Protein AF-A0A7S1F6M4-F1 (afdb_monomer_lite)

Radius of gyration: 33.49 Å; chains: 1; bounding box: 62×62×103 Å

Organism: Noctiluca scintillans (NCBI:txid2966)

Foldseek 3Di:
DVVDPDLVVVLVVLLVCVVVCVDPVCVVVLVVVLVVSLVVLVVVLVVLVVVVVCAPVNDCLQVVCVVVLHFPLLSNLVVLVVSLVVLVVSLVSCCSSNDDCLCVDPSSVVSVVVSVVSNVVSDSVVSVVVVVVVVVVDDQDDQQDAQWDWDQDPPSDTAIAGPQDVVLVNQLSSVVSCVVVVHDDDPVSNVSSVLSVVLVVLSVLVRVLSVLLVVLVVLDDPVCCVVLVVLNVVLVVLVVVRGVDGSPDPCSVVSSVVNSVSSVVSSVVSVVVVVVVVVVVVVVVVVVVDDPPPDPCPPPD

Structure (mmCIF, N/CA/C/O backbone):
data_AF-A0A7S1F6M4-F1
#
_entry.id   AF-A0A7S1F6M4-F1
#
loop_
_atom_site.group_PDB
_atom_site.id
_atom_site.type_symbol
_atom_site.label_atom_id
_atom_site.label_alt_id
_atom_site.label_comp_id
_atom_site.label_asym_id
_atom_site.label_entity_id
_atom_site.label_seq_id
_atom_site.pdbx_PDB_ins_code
_atom_site.Cartn_x
_atom_site.Cartn_y
_atom_site.Cartn_z
_atom_site.occupancy
_atom_site.B_iso_or_equiv
_atom_site.auth_seq_id
_atom_site.auth_comp_id
_atom_site.auth_asym_id
_atom_site.auth_atom_id
_atom_site.pdbx_PDB_model_num
ATOM 1 N N . LEU A 1 1 ? 18.640 19.073 -37.959 1.00 56.75 1 LEU A N 1
ATOM 2 C CA . LEU A 1 1 ? 19.392 18.647 -36.755 1.00 56.75 1 LEU A CA 1
ATOM 3 C C . LEU A 1 1 ? 19.866 19.850 -35.943 1.00 56.75 1 LEU A C 1
ATOM 5 O O . LEU A 1 1 ? 19.504 19.915 -34.781 1.00 56.75 1 LEU A O 1
ATOM 9 N N . GLY A 1 2 ? 20.502 20.859 -36.551 1.00 58.91 2 GLY A N 1
ATOM 10 C CA . GLY A 1 2 ? 20.920 22.096 -35.857 1.00 58.91 2 GLY A CA 1
ATOM 11 C C . GLY A 1 2 ? 19.822 23.021 -35.292 1.00 58.91 2 GLY A C 1
ATOM 12 O O . GLY A 1 2 ? 20.154 24.028 -34.686 1.00 58.91 2 GLY A O 1
ATOM 13 N N . ALA A 1 3 ? 18.532 22.704 -35.466 1.00 62.81 3 ALA A N 1
ATOM 14 C CA . ALA A 1 3 ? 17.410 23.482 -34.916 1.00 62.81 3 ALA A CA 1
ATOM 15 C C . ALA A 1 3 ? 16.781 22.861 -33.650 1.00 62.81 3 ALA A C 1
ATOM 17 O O . ALA A 1 3 ? 15.969 23.510 -32.997 1.00 62.81 3 ALA A O 1
ATOM 18 N N . ALA A 1 4 ? 17.124 21.611 -33.313 1.00 65.38 4 ALA A N 1
ATOM 19 C CA . ALA A 1 4 ? 16.638 20.952 -32.103 1.00 65.38 4 ALA A CA 1
ATOM 20 C C . ALA A 1 4 ? 17.500 21.392 -30.915 1.00 65.38 4 ALA A C 1
ATOM 22 O O . ALA A 1 4 ? 18.721 21.239 -30.957 1.00 65.38 4 ALA A O 1
ATOM 23 N N . LYS A 1 5 ? 16.877 21.939 -29.867 1.00 68.50 5 LYS A N 1
ATOM 24 C CA . LYS A 1 5 ? 17.599 22.477 -28.699 1.00 68.50 5 LYS A CA 1
ATOM 25 C C . LYS A 1 5 ? 17.769 21.438 -27.596 1.00 68.50 5 LYS A C 1
ATOM 27 O O . LYS A 1 5 ? 18.608 21.603 -26.717 1.00 68.50 5 LYS A O 1
ATOM 32 N N . THR A 1 6 ? 16.980 20.365 -27.628 1.00 78.75 6 THR A N 1
ATOM 33 C CA . THR A 1 6 ? 17.005 19.312 -26.607 1.00 78.75 6 THR A CA 1
ATOM 34 C C . THR A 1 6 ? 17.182 17.935 -27.234 1.00 78.75 6 THR A C 1
ATOM 36 O O . THR A 1 6 ? 16.623 17.632 -28.287 1.00 78.75 6 THR A O 1
ATOM 39 N N . ALA A 1 7 ? 17.899 17.050 -26.543 1.00 74.00 7 ALA A N 1
ATOM 40 C CA . ALA A 1 7 ? 18.092 15.662 -26.952 1.00 74.00 7 ALA A CA 1
ATOM 41 C C . ALA A 1 7 ? 16.781 14.920 -27.259 1.00 74.00 7 ALA A C 1
ATOM 43 O O . ALA A 1 7 ? 16.695 14.177 -28.229 1.00 74.00 7 ALA A O 1
ATOM 44 N N . THR A 1 8 ? 15.723 15.167 -26.482 1.00 79.38 8 THR A N 1
ATOM 45 C CA . THR A 1 8 ? 14.385 14.597 -26.709 1.00 79.38 8 THR A CA 1
ATOM 46 C C . THR A 1 8 ? 13.793 15.015 -28.058 1.00 79.38 8 THR A C 1
ATOM 48 O O . THR A 1 8 ? 13.161 14.205 -28.736 1.00 79.38 8 THR A O 1
ATOM 51 N N . GLU A 1 9 ? 14.015 16.263 -28.478 1.00 82.31 9 GLU A N 1
ATOM 52 C CA . GLU A 1 9 ? 13.595 16.748 -29.795 1.00 82.31 9 GLU A CA 1
ATOM 53 C C . GLU A 1 9 ? 14.436 16.113 -30.900 1.00 82.31 9 GLU A C 1
ATOM 55 O O . GLU A 1 9 ? 13.889 15.709 -31.926 1.00 82.31 9 GLU A O 1
ATOM 60 N N . MET A 1 10 ? 15.745 15.951 -30.670 1.00 81.94 10 MET A N 1
ATOM 61 C CA . MET A 1 10 ? 16.620 15.226 -31.589 1.00 81.94 10 MET A CA 1
ATOM 62 C C . MET A 1 10 ? 16.136 13.783 -31.780 1.00 81.94 10 MET A C 1
ATOM 64 O O . MET A 1 10 ? 15.891 13.399 -32.920 1.00 81.94 10 MET A O 1
ATOM 68 N N . PHE A 1 11 ? 15.865 13.020 -30.713 1.00 81.81 11 PHE A N 1
ATOM 69 C CA . PHE A 1 11 ? 15.304 11.662 -30.819 1.00 81.81 11 PHE A CA 1
ATOM 70 C C . PHE A 1 11 ? 13.998 11.621 -31.628 1.00 81.81 11 PHE A C 1
ATOM 72 O O . PHE A 1 11 ? 13.810 10.726 -32.450 1.00 81.81 11 PHE A O 1
ATOM 79 N N . ARG A 1 12 ? 13.112 12.612 -31.462 1.00 83.38 12 ARG A N 1
ATOM 80 C CA . ARG A 1 12 ? 11.857 12.696 -32.229 1.00 83.38 12 ARG A CA 1
ATOM 81 C C . ARG A 1 12 ? 12.100 12.919 -33.726 1.00 83.38 12 ARG A C 1
ATOM 83 O O . ARG A 1 12 ? 11.406 12.331 -34.555 1.00 83.38 12 ARG A O 1
ATOM 90 N N . VAL A 1 13 ? 13.072 13.762 -34.075 1.00 84.06 13 VAL A N 1
ATOM 91 C CA . VAL A 1 13 ? 13.486 13.994 -35.469 1.00 84.06 13 VAL A CA 1
ATOM 92 C C . VAL A 1 13 ? 14.117 12.727 -36.053 1.00 84.06 13 VAL A C 1
ATOM 94 O O . VAL A 1 13 ? 13.772 12.345 -37.170 1.00 84.06 13 VAL A O 1
ATOM 97 N N . PHE A 1 14 ? 14.975 12.042 -35.293 1.00 80.06 14 PHE A N 1
ATOM 98 C CA . PHE A 1 14 ? 15.600 10.786 -35.712 1.00 80.06 14 PHE A CA 1
ATOM 99 C C . PHE A 1 14 ? 14.569 9.679 -35.973 1.00 80.06 14 PHE A C 1
ATOM 101 O O . PHE A 1 14 ? 14.582 9.089 -37.051 1.00 80.06 14 PHE A O 1
ATOM 108 N N . SER A 1 15 ? 13.602 9.488 -35.072 1.00 81.12 15 SER A N 1
ATOM 109 C CA . SER A 1 15 ? 12.529 8.498 -35.248 1.00 81.12 15 SER A CA 1
ATOM 110 C C . SER A 1 15 ? 11.698 8.752 -36.519 1.00 81.12 15 SER A C 1
ATOM 112 O O . SER A 1 15 ? 11.416 7.832 -37.286 1.00 81.12 15 SER A O 1
ATOM 114 N N . ARG A 1 16 ? 11.370 10.019 -36.822 1.00 84.25 16 ARG A N 1
ATOM 115 C CA . ARG A 1 16 ? 10.552 10.378 -37.997 1.00 84.25 16 ARG A CA 1
ATOM 116 C C . ARG A 1 16 ? 11.286 10.222 -39.331 1.00 84.25 16 ARG A C 1
ATOM 118 O O . ARG A 1 16 ? 10.657 9.889 -40.333 1.00 84.25 16 ARG A O 1
ATOM 125 N N . PHE A 1 17 ? 12.589 10.498 -39.364 1.00 81.69 17 PHE A N 1
ATOM 126 C CA . PHE A 1 17 ? 13.380 10.523 -40.600 1.00 81.69 17 PHE A CA 1
ATOM 127 C C . PHE A 1 17 ? 14.331 9.330 -40.754 1.00 81.69 17 PHE A C 1
ATOM 129 O O . PHE A 1 17 ? 15.140 9.328 -41.678 1.00 81.69 17 PHE A O 1
ATOM 136 N N . ASN A 1 18 ? 14.186 8.294 -39.921 1.00 77.69 18 ASN A N 1
ATOM 137 C CA . ASN A 1 18 ? 15.034 7.098 -39.897 1.00 77.69 18 ASN A CA 1
ATOM 138 C C . ASN A 1 18 ? 15.270 6.487 -41.297 1.00 77.69 18 ASN A C 1
ATOM 140 O O . ASN A 1 18 ? 16.400 6.213 -41.699 1.00 77.69 18 ASN A O 1
ATOM 144 N N . ALA A 1 19 ? 14.217 6.395 -42.117 1.00 78.81 19 ALA A N 1
ATOM 145 C CA . ALA A 1 19 ? 14.295 5.859 -43.480 1.00 78.81 19 ALA A CA 1
ATOM 146 C C . ALA A 1 19 ? 15.230 6.645 -44.429 1.00 78.81 19 ALA A C 1
ATOM 148 O O . ALA A 1 19 ? 15.710 6.100 -45.423 1.00 78.81 19 ALA A O 1
ATOM 149 N N . LEU A 1 20 ? 15.507 7.922 -44.145 1.00 78.56 20 LEU A N 1
ATOM 150 C CA . LEU A 1 20 ? 16.379 8.768 -44.967 1.00 78.56 20 LEU A CA 1
ATOM 151 C C . LEU A 1 20 ? 17.868 8.570 -44.646 1.00 78.56 20 LEU A C 1
ATOM 153 O O . LEU A 1 20 ? 18.720 8.947 -45.454 1.00 78.56 20 LEU A O 1
ATOM 157 N N . PHE A 1 21 ? 18.192 7.959 -43.504 1.00 73.88 21 PHE A N 1
ATOM 158 C CA . PHE A 1 21 ? 19.559 7.870 -42.980 1.00 73.88 21 PHE A CA 1
ATOM 159 C C . PHE A 1 21 ? 20.399 6.751 -43.608 1.00 73.88 21 PHE A C 1
ATOM 161 O O . PHE A 1 21 ? 21.613 6.707 -43.429 1.00 7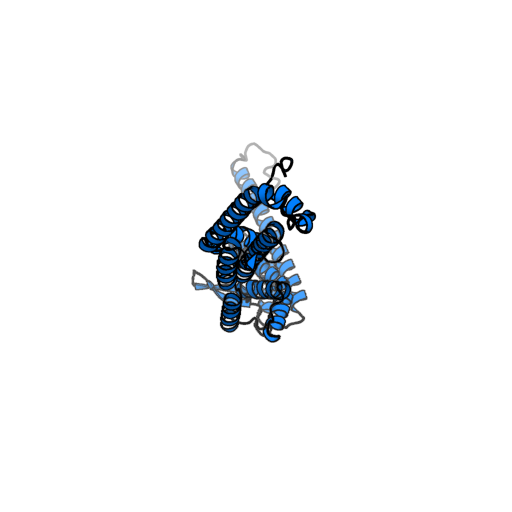3.88 21 PHE A O 1
ATOM 168 N N . VAL A 1 22 ? 19.784 5.898 -44.433 1.00 71.88 22 VAL A N 1
ATOM 169 C CA . VAL A 1 22 ? 20.484 4.883 -45.241 1.00 71.88 22 VAL A CA 1
ATOM 170 C C . VAL A 1 22 ? 21.283 5.527 -46.391 1.00 71.88 22 VAL A C 1
ATOM 172 O O . VAL A 1 22 ? 22.197 4.917 -46.943 1.00 71.88 22 VAL A O 1
ATOM 175 N N . ARG A 1 23 ? 20.975 6.782 -46.760 1.00 80.38 23 ARG A N 1
ATOM 176 C CA . ARG A 1 23 ? 21.597 7.471 -47.901 1.00 80.38 23 ARG A CA 1
ATOM 177 C C . ARG A 1 23 ? 23.046 7.903 -47.587 1.00 80.38 23 ARG A C 1
ATOM 179 O O . ARG A 1 23 ? 23.243 8.701 -46.668 1.00 80.38 23 ARG A O 1
ATOM 186 N N . PRO A 1 24 ? 24.053 7.510 -48.400 1.00 76.00 24 PRO A N 1
ATOM 187 C CA . PRO A 1 24 ? 25.473 7.786 -48.131 1.00 76.00 24 PRO A CA 1
ATOM 188 C C . PRO A 1 24 ? 25.823 9.265 -47.915 1.00 76.00 24 PRO A C 1
ATOM 190 O O . PRO A 1 24 ? 26.661 9.581 -47.079 1.00 76.00 24 PRO A O 1
ATOM 193 N N . ARG A 1 25 ? 25.141 10.183 -48.617 1.00 77.62 25 ARG A N 1
ATOM 194 C CA . ARG A 1 25 ? 25.376 11.638 -48.515 1.00 77.62 25 ARG A CA 1
ATOM 195 C C . ARG A 1 25 ? 24.990 12.238 -47.162 1.00 77.62 25 ARG A C 1
ATOM 197 O O . ARG A 1 25 ? 25.539 13.259 -46.776 1.00 77.62 25 ARG A O 1
ATOM 204 N N . ILE A 1 26 ? 24.031 11.629 -46.467 1.00 77.88 26 ILE A N 1
ATOM 205 C CA . ILE A 1 26 ? 23.510 12.129 -45.187 1.00 77.88 26 ILE A CA 1
ATOM 206 C C . ILE A 1 26 ? 24.165 11.373 -44.017 1.00 77.88 26 ILE A C 1
ATOM 208 O O . ILE A 1 26 ? 24.296 11.913 -42.923 1.00 77.88 26 ILE A O 1
ATOM 212 N N . ARG A 1 27 ? 24.658 10.151 -44.264 1.00 74.75 27 ARG A N 1
ATOM 213 C CA . ARG A 1 27 ? 25.293 9.277 -43.269 1.00 74.75 27 ARG A CA 1
ATOM 214 C C . ARG A 1 27 ? 26.477 9.932 -42.546 1.00 74.75 27 ARG A C 1
ATOM 216 O O . ARG A 1 27 ? 26.523 9.883 -41.324 1.00 74.75 27 ARG A O 1
ATOM 223 N N . GLY A 1 28 ? 27.386 10.585 -43.275 1.00 77.44 28 GLY A N 1
ATOM 224 C CA . GLY A 1 28 ? 28.563 11.231 -42.674 1.00 77.44 28 GLY A CA 1
ATOM 225 C C . GLY A 1 28 ? 28.206 12.383 -41.728 1.00 77.44 28 GLY A C 1
ATOM 226 O O . GLY A 1 28 ? 28.738 12.464 -40.628 1.00 77.44 28 GLY A O 1
ATOM 227 N N . ALA A 1 29 ? 27.235 13.221 -42.108 1.00 78.38 29 ALA A N 1
ATOM 228 C CA . ALA A 1 29 ? 26.777 14.347 -41.288 1.00 78.38 29 ALA A CA 1
ATOM 229 C C . ALA A 1 29 ? 25.959 13.914 -40.058 1.00 78.38 29 ALA A C 1
ATOM 231 O O . ALA A 1 29 ? 25.793 14.681 -39.116 1.00 78.38 29 ALA A O 1
ATOM 232 N N . ILE A 1 30 ? 25.411 12.698 -40.073 1.00 80.69 30 ILE A N 1
ATOM 233 C CA . ILE A 1 30 ? 24.598 12.147 -38.986 1.00 80.69 30 ILE A CA 1
ATOM 234 C C . ILE A 1 30 ? 25.453 11.421 -37.944 1.00 80.69 30 ILE A C 1
ATOM 236 O O . ILE A 1 30 ? 25.069 11.386 -36.777 1.00 80.69 30 ILE A O 1
ATOM 240 N N . GLN A 1 31 ? 26.597 10.865 -38.341 1.00 80.88 31 GLN A N 1
ATOM 241 C CA . GLN A 1 31 ? 27.421 10.019 -37.481 1.00 80.88 31 GLN A CA 1
ATOM 242 C C . GLN A 1 31 ? 27.866 10.730 -36.191 1.00 80.88 31 GLN A C 1
ATOM 244 O O . GLN A 1 31 ? 27.832 10.131 -35.120 1.00 80.88 31 GLN A O 1
ATOM 249 N N . GLU A 1 32 ? 28.200 12.021 -36.258 1.00 81.62 32 GLU A N 1
ATOM 250 C CA . GLU A 1 32 ? 28.538 12.823 -35.073 1.00 81.62 32 GLU A CA 1
ATOM 251 C C . GLU A 1 32 ? 27.348 12.944 -34.102 1.00 81.62 32 GLU A C 1
ATOM 253 O O . GLU A 1 32 ? 27.479 12.715 -32.898 1.00 81.62 32 GLU A O 1
ATOM 258 N N . TYR A 1 33 ? 26.148 13.213 -34.629 1.00 82.88 33 TYR A N 1
ATOM 259 C CA . TYR A 1 33 ? 24.925 13.274 -33.827 1.00 82.88 33 TYR A CA 1
ATOM 260 C C . TYR A 1 33 ? 24.527 11.903 -33.262 1.00 82.88 33 TYR A C 1
ATOM 262 O O . TYR A 1 33 ? 24.039 11.836 -32.136 1.00 82.88 33 TYR A O 1
ATOM 270 N N . GLN A 1 34 ? 24.749 10.812 -34.004 1.00 82.81 34 GLN A N 1
ATOM 271 C CA . GLN A 1 34 ? 24.502 9.449 -33.525 1.00 82.81 34 GLN A CA 1
ATOM 272 C C . GLN A 1 34 ? 25.389 9.117 -32.328 1.00 82.81 34 GLN A C 1
ATOM 274 O O . GLN A 1 34 ? 24.863 8.690 -31.303 1.00 82.81 34 GLN A O 1
ATOM 279 N N . THR A 1 35 ? 26.697 9.373 -32.417 1.00 84.62 35 THR A N 1
ATOM 280 C CA . THR A 1 35 ? 27.637 9.130 -31.311 1.00 84.62 35 THR A CA 1
ATOM 281 C C . THR A 1 35 ? 27.238 9.917 -30.061 1.00 84.62 35 THR A C 1
ATOM 283 O O . THR A 1 35 ? 27.181 9.353 -28.968 1.00 84.62 35 THR A O 1
ATOM 286 N N . ASN A 1 36 ? 26.863 11.193 -30.215 1.00 86.19 36 ASN A N 1
ATOM 287 C CA . ASN A 1 36 ? 26.409 12.026 -29.098 1.00 86.19 36 ASN A CA 1
ATOM 288 C C . ASN A 1 36 ? 25.110 11.500 -28.459 1.00 86.19 36 ASN A C 1
ATOM 290 O O . ASN A 1 36 ? 25.018 11.401 -27.234 1.00 86.19 36 ASN A O 1
ATOM 294 N N . LEU A 1 37 ? 24.114 11.110 -29.265 1.00 86.12 37 LEU A N 1
ATOM 295 C CA . LEU A 1 37 ? 22.852 10.557 -28.757 1.00 86.12 37 LEU A CA 1
ATOM 296 C C . LEU A 1 37 ? 23.045 9.190 -28.093 1.00 86.12 37 LEU A C 1
ATOM 298 O O . LEU A 1 37 ? 22.439 8.927 -27.057 1.00 86.12 37 LEU A O 1
ATOM 302 N N . ILE A 1 38 ? 23.905 8.332 -28.645 1.00 87.25 38 ILE A N 1
ATOM 303 C CA . ILE A 1 38 ? 24.242 7.035 -28.048 1.00 87.25 38 ILE A CA 1
ATOM 304 C C . ILE A 1 38 ? 24.951 7.235 -26.709 1.00 87.25 38 ILE A C 1
ATOM 306 O O . ILE A 1 38 ? 24.609 6.561 -25.738 1.00 87.25 38 ILE A O 1
ATOM 310 N N . GLN A 1 39 ? 25.893 8.177 -26.623 1.00 88.12 39 GLN A N 1
ATOM 311 C CA . GLN A 1 39 ? 26.576 8.485 -25.369 1.00 88.12 39 GLN A CA 1
ATOM 312 C C . GLN A 1 39 ? 25.600 8.984 -24.299 1.00 88.12 39 GLN A C 1
ATOM 314 O O . GLN A 1 39 ? 25.696 8.586 -23.139 1.00 88.12 39 GLN A O 1
ATOM 319 N N . GLN A 1 40 ? 24.608 9.783 -24.690 1.00 88.75 40 GLN A N 1
ATOM 320 C CA . GLN A 1 40 ? 23.554 10.200 -23.776 1.00 88.75 40 GLN A CA 1
ATOM 321 C C . GLN A 1 40 ? 22.666 9.033 -23.325 1.00 88.75 40 GLN A C 1
ATOM 323 O O . GLN A 1 40 ? 22.332 8.951 -22.146 1.00 88.75 40 GLN A O 1
ATOM 328 N N . VAL A 1 41 ? 22.309 8.108 -24.223 1.00 89.12 41 VAL A N 1
ATOM 329 C CA . VAL A 1 41 ? 21.554 6.907 -23.831 1.00 89.12 41 VAL A CA 1
ATOM 330 C C . VAL A 1 41 ? 22.368 6.025 -22.882 1.00 89.12 41 VAL A C 1
ATOM 332 O O . VAL A 1 41 ? 21.814 5.520 -21.909 1.00 89.12 41 VAL A O 1
ATOM 335 N N . LYS A 1 42 ? 23.677 5.863 -23.115 1.00 89.25 42 LYS A N 1
ATOM 336 C CA . LYS A 1 42 ? 24.577 5.139 -22.200 1.00 89.25 42 LYS A CA 1
ATOM 337 C C . LYS A 1 42 ? 24.562 5.756 -20.801 1.00 89.25 42 LYS A C 1
ATOM 339 O O . LYS A 1 42 ? 24.415 5.035 -19.818 1.00 89.25 42 LYS A O 1
ATOM 344 N N . GLU A 1 43 ? 24.660 7.079 -20.714 1.00 90.88 43 GLU A N 1
ATOM 345 C CA . GLU A 1 43 ? 24.601 7.807 -19.443 1.00 90.88 43 GLU A CA 1
ATOM 346 C C . GLU A 1 43 ? 23.227 7.667 -18.760 1.00 90.88 43 GLU A C 1
ATOM 348 O O . GLU A 1 43 ? 23.147 7.399 -17.561 1.00 90.88 43 GLU A O 1
ATOM 353 N N . ASP A 1 44 ? 22.131 7.746 -19.518 1.00 90.38 44 ASP A N 1
ATOM 354 C CA . ASP A 1 44 ? 20.778 7.524 -18.996 1.00 90.38 44 ASP A CA 1
ATOM 355 C C . ASP A 1 44 ? 20.587 6.089 -18.460 1.00 90.38 44 ASP A C 1
ATOM 357 O O . ASP A 1 44 ? 19.978 5.892 -17.403 1.00 90.38 44 ASP A O 1
ATOM 361 N N . ILE A 1 45 ? 21.137 5.077 -19.144 1.00 89.44 45 ILE A N 1
ATOM 362 C CA . ILE A 1 45 ? 21.128 3.678 -18.684 1.00 89.44 45 ILE A CA 1
ATOM 363 C C . ILE A 1 45 ? 21.977 3.523 -17.419 1.00 89.44 45 ILE A C 1
ATOM 365 O O . ILE A 1 45 ? 21.543 2.858 -16.477 1.00 89.44 45 ILE A O 1
ATOM 369 N N . ARG A 1 46 ? 23.147 4.164 -17.351 1.00 90.81 46 ARG A N 1
ATOM 370 C CA . ARG A 1 46 ? 23.998 4.152 -16.155 1.00 90.81 46 ARG A CA 1
ATOM 371 C C . ARG A 1 46 ? 23.269 4.736 -14.944 1.00 90.81 46 ARG A C 1
ATOM 373 O O . ARG A 1 46 ? 23.247 4.105 -13.891 1.00 90.81 46 ARG A O 1
ATOM 380 N N . ARG A 1 47 ? 22.573 5.863 -15.113 1.00 91.06 47 ARG A N 1
ATOM 381 C CA . ARG A 1 47 ? 21.732 6.460 -14.061 1.00 91.06 47 ARG A CA 1
ATOM 382 C C . ARG A 1 47 ? 20.591 5.541 -13.633 1.00 91.06 47 ARG A C 1
ATOM 384 O O . ARG A 1 47 ? 20.253 5.497 -12.453 1.00 91.06 47 ARG A O 1
ATOM 391 N N . LEU A 1 48 ? 19.983 4.791 -14.560 1.00 90.06 48 LEU A N 1
ATOM 392 C CA . LEU A 1 48 ? 18.997 3.766 -14.194 1.00 90.06 48 LEU A CA 1
ATOM 393 C C . LEU A 1 48 ? 19.619 2.637 -13.365 1.00 90.06 48 LEU A C 1
ATOM 395 O O . LEU A 1 48 ? 18.993 2.172 -12.415 1.00 90.06 48 LEU A O 1
ATOM 399 N N . GLN A 1 49 ? 20.829 2.195 -13.707 1.00 89.06 49 GLN A N 1
ATOM 400 C CA . GLN A 1 49 ? 21.537 1.165 -12.948 1.00 89.06 49 GLN A CA 1
ATOM 401 C C . GLN A 1 49 ? 21.936 1.656 -11.553 1.00 89.06 49 GLN A C 1
ATOM 403 O O . GLN A 1 49 ? 21.818 0.898 -10.595 1.00 89.06 49 GLN A O 1
ATOM 408 N N . GLU A 1 50 ? 22.376 2.906 -11.419 1.00 90.38 50 GLU A N 1
ATOM 409 C CA . GLU A 1 50 ? 22.678 3.527 -10.122 1.00 90.38 50 GLU A CA 1
ATOM 410 C C . GLU A 1 50 ? 21.425 3.598 -9.242 1.00 90.38 50 GLU A C 1
ATOM 412 O O . GLU A 1 50 ? 21.446 3.089 -8.124 1.00 90.38 50 GLU A O 1
ATOM 417 N N . LYS A 1 51 ? 20.291 4.052 -9.792 1.00 88.12 51 LYS A N 1
ATOM 418 C CA . LYS A 1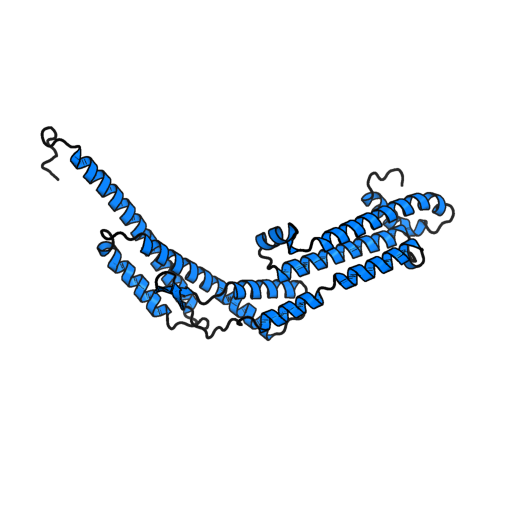 51 ? 18.995 4.002 -9.091 1.00 88.12 51 LYS A CA 1
ATOM 419 C C . LYS A 1 51 ? 18.596 2.590 -8.676 1.00 88.12 51 LYS A C 1
ATOM 421 O O . LYS A 1 51 ? 18.023 2.398 -7.612 1.00 88.12 51 LYS A O 1
ATOM 426 N N . PHE A 1 52 ? 18.875 1.589 -9.511 1.00 87.50 52 PHE A N 1
ATOM 427 C CA . PHE A 1 52 ? 18.585 0.202 -9.159 1.00 87.50 52 PHE A CA 1
ATOM 428 C C . PHE A 1 52 ? 19.459 -0.298 -7.994 1.00 87.50 52 PHE A C 1
ATOM 430 O O . PHE A 1 52 ? 18.973 -1.053 -7.154 1.00 87.50 52 PHE A O 1
ATOM 437 N N . LYS A 1 53 ? 20.721 0.151 -7.904 1.00 87.19 53 LYS A N 1
ATOM 438 C CA . LYS A 1 53 ? 21.645 -0.195 -6.807 1.00 87.19 53 LYS A CA 1
ATOM 439 C C . LYS A 1 53 ? 21.247 0.415 -5.466 1.00 87.19 53 LYS A C 1
ATOM 441 O O . LYS A 1 53 ? 21.459 -0.231 -4.449 1.00 87.19 53 LYS A O 1
ATOM 446 N N . GLU A 1 54 ? 20.666 1.615 -5.459 1.00 84.00 54 GLU A N 1
ATOM 447 C CA . GLU A 1 54 ? 20.157 2.265 -4.237 1.00 84.00 54 GLU A CA 1
ATOM 448 C C . GLU A 1 54 ? 19.009 1.481 -3.578 1.00 84.00 54 GLU A C 1
ATOM 450 O O . GLU A 1 54 ? 18.692 1.710 -2.411 1.00 84.00 54 GLU A O 1
ATOM 455 N N . THR A 1 55 ? 18.442 0.498 -4.291 1.00 83.38 55 THR A N 1
ATOM 456 C CA . THR A 1 55 ? 17.280 -0.314 -3.914 1.00 83.38 55 THR A CA 1
ATOM 457 C C . THR A 1 55 ? 16.012 0.509 -3.681 1.00 83.38 55 THR A C 1
ATOM 459 O O . THR A 1 55 ? 16.022 1.714 -3.429 1.00 83.38 55 THR A O 1
ATOM 462 N N . TYR A 1 56 ? 14.864 -0.157 -3.767 1.00 83.19 56 TYR A N 1
ATOM 463 C CA . TYR A 1 56 ? 13.578 0.493 -3.530 1.00 83.19 56 TYR A CA 1
ATOM 464 C C . TYR A 1 56 ? 13.460 1.064 -2.111 1.00 83.19 56 TYR A C 1
ATOM 466 O O . TYR A 1 56 ? 12.902 2.144 -1.932 1.00 83.19 56 TYR A O 1
ATOM 474 N N . GLU A 1 57 ? 14.035 0.372 -1.125 1.00 83.50 57 GLU A N 1
ATOM 475 C CA . GLU A 1 57 ? 13.939 0.722 0.294 1.00 83.50 57 GLU A CA 1
ATOM 476 C C . GLU A 1 57 ? 14.594 2.067 0.628 1.00 83.50 57 GLU A C 1
ATOM 478 O O . GLU A 1 57 ? 14.064 2.815 1.446 1.00 83.50 57 GLU A O 1
ATOM 483 N N . GLY A 1 58 ? 15.705 2.399 -0.038 1.00 80.81 58 GLY A N 1
ATOM 484 C CA . GLY A 1 58 ? 16.412 3.672 0.134 1.00 80.81 58 GLY A CA 1
ATOM 485 C C . GLY A 1 58 ? 15.839 4.829 -0.690 1.00 80.81 58 GLY A C 1
ATOM 486 O O . GLY A 1 58 ? 16.264 5.972 -0.530 1.00 80.81 58 GLY A O 1
ATOM 487 N N . THR A 1 59 ? 14.875 4.567 -1.577 1.00 86.81 59 THR A N 1
ATOM 488 C CA . THR A 1 59 ? 14.368 5.570 -2.519 1.00 86.81 59 THR A CA 1
ATOM 489 C C . THR A 1 59 ? 13.105 6.253 -1.985 1.00 86.81 59 THR A C 1
ATOM 491 O O . THR A 1 59 ? 12.208 5.607 -1.444 1.00 86.81 59 THR A O 1
ATOM 494 N N . GLN A 1 60 ? 12.925 7.547 -2.285 1.00 87.88 60 GLN A N 1
ATOM 495 C CA . GLN A 1 60 ? 11.668 8.285 -2.036 1.00 87.88 60 GLN A CA 1
ATOM 496 C C . GLN A 1 60 ? 10.421 7.614 -2.648 1.00 87.88 60 GLN A C 1
ATOM 498 O O . GLN A 1 60 ? 9.292 7.877 -2.234 1.00 87.88 60 GLN A O 1
ATOM 503 N N . ALA A 1 61 ? 10.612 6.724 -3.627 1.00 87.88 61 ALA A N 1
ATOM 504 C CA . ALA A 1 61 ? 9.561 5.918 -4.227 1.00 87.88 61 ALA A CA 1
ATOM 505 C C . ALA A 1 61 ? 8.822 5.053 -3.193 1.00 87.88 61 ALA A C 1
ATOM 507 O O . ALA A 1 61 ? 7.610 4.892 -3.332 1.00 87.88 61 ALA A O 1
ATOM 508 N N . ARG A 1 62 ? 9.503 4.547 -2.153 1.00 88.69 62 ARG A N 1
ATOM 509 C CA . ARG A 1 62 ? 8.867 3.803 -1.055 1.00 88.69 62 ARG A CA 1
ATOM 510 C C . ARG A 1 62 ? 7.900 4.686 -0.284 1.00 88.69 62 ARG A C 1
ATOM 512 O O . ARG A 1 62 ? 6.722 4.354 -0.181 1.00 88.69 62 ARG A O 1
ATOM 519 N N . THR A 1 63 ? 8.373 5.836 0.188 1.00 88.19 63 THR A N 1
ATOM 520 C CA . THR A 1 63 ? 7.555 6.796 0.939 1.00 88.19 63 THR A CA 1
ATOM 521 C C . THR A 1 63 ? 6.345 7.239 0.122 1.00 88.19 63 THR A C 1
ATOM 523 O O . THR A 1 63 ? 5.217 7.206 0.606 1.00 88.19 63 THR A O 1
ATOM 526 N N . MET A 1 64 ? 6.553 7.561 -1.157 1.00 91.50 64 MET A N 1
ATOM 527 C CA . MET A 1 64 ? 5.465 7.949 -2.055 1.00 91.50 64 MET A CA 1
ATOM 528 C C . MET A 1 64 ? 4.470 6.816 -2.316 1.00 91.50 64 MET A C 1
ATOM 530 O O . MET A 1 64 ? 3.279 7.078 -2.453 1.00 91.50 64 MET A O 1
ATOM 534 N N . SER A 1 65 ? 4.929 5.565 -2.386 1.00 91.12 65 SER A N 1
ATOM 535 C CA . SER A 1 65 ? 4.051 4.402 -2.559 1.00 91.12 65 SER A CA 1
ATOM 536 C C . SER A 1 65 ? 3.206 4.154 -1.308 1.00 91.12 65 SER A C 1
ATOM 538 O O . SER A 1 65 ? 2.003 3.935 -1.429 1.00 91.12 65 SER A O 1
ATOM 540 N N . ALA A 1 66 ? 3.804 4.278 -0.119 1.00 89.31 66 ALA A N 1
ATOM 541 C CA . ALA A 1 66 ? 3.110 4.125 1.157 1.00 89.31 66 ALA A CA 1
ATOM 542 C C . ALA A 1 66 ? 1.988 5.164 1.326 1.00 89.31 66 ALA A C 1
ATOM 544 O O . ALA A 1 66 ? 0.861 4.802 1.648 1.00 89.31 66 ALA A O 1
ATOM 545 N N . VAL A 1 67 ? 2.255 6.434 0.996 1.00 91.81 67 VAL A N 1
ATOM 546 C CA . VAL A 1 67 ? 1.242 7.512 1.004 1.00 91.81 67 VAL A CA 1
ATOM 547 C C . VAL A 1 67 ? 0.084 7.233 0.034 1.00 91.81 67 VAL A C 1
ATOM 549 O O . VAL A 1 67 ? -1.017 7.742 0.213 1.00 91.81 67 VAL A O 1
ATOM 552 N N . ARG A 1 68 ? 0.313 6.430 -1.010 1.00 90.06 68 ARG A N 1
ATOM 553 C CA . ARG A 1 68 ? -0.696 6.054 -2.012 1.00 90.06 68 ARG A CA 1
ATOM 554 C C . ARG A 1 68 ? -1.345 4.697 -1.743 1.00 90.06 68 ARG A C 1
ATOM 556 O O . ARG A 1 68 ? -1.934 4.131 -2.662 1.00 90.06 68 ARG A O 1
ATOM 563 N N . ASP A 1 69 ? -1.233 4.171 -0.524 1.00 88.50 69 ASP A N 1
ATOM 564 C CA . ASP A 1 69 ? -1.790 2.868 -0.143 1.00 88.50 69 ASP A CA 1
ATOM 565 C C . ASP A 1 69 ? -1.285 1.703 -1.016 1.00 88.50 69 ASP A C 1
ATOM 567 O O . ASP A 1 69 ? -2.009 0.741 -1.305 1.00 88.50 69 ASP A O 1
ATOM 571 N N . ILE A 1 70 ? -0.027 1.782 -1.456 1.00 90.00 70 ILE A N 1
ATOM 572 C CA . ILE A 1 70 ? 0.655 0.699 -2.160 1.00 90.00 70 ILE A CA 1
ATOM 573 C C . ILE A 1 70 ? 1.575 -0.015 -1.159 1.00 90.00 70 ILE A C 1
ATOM 575 O O . ILE A 1 70 ? 2.543 0.590 -0.693 1.00 90.00 70 ILE A O 1
ATOM 579 N N . PRO A 1 71 ? 1.302 -1.292 -0.835 1.00 89.88 71 PRO A N 1
ATOM 580 C CA . PRO A 1 71 ? 2.138 -2.081 0.068 1.00 89.88 71 PRO A CA 1
ATOM 581 C C . PRO A 1 71 ? 3.559 -2.296 -0.475 1.00 89.88 71 PRO A C 1
ATOM 583 O O . PRO A 1 71 ? 3.762 -2.235 -1.693 1.00 89.88 71 PRO A O 1
ATOM 586 N N . PRO A 1 72 ? 4.543 -2.590 0.391 1.00 86.88 72 PRO A N 1
ATOM 587 C CA . PRO A 1 72 ? 5.955 -2.636 0.016 1.00 86.88 72 PRO A CA 1
ATOM 588 C C . PRO A 1 72 ? 6.275 -3.690 -1.053 1.00 86.88 72 PRO A C 1
ATOM 590 O O . PRO A 1 72 ? 6.980 -3.365 -2.009 1.00 86.88 72 PRO A O 1
ATOM 593 N N . SER A 1 73 ? 5.723 -4.911 -0.976 1.00 87.12 73 SER A N 1
ATOM 594 C CA . SER A 1 73 ? 6.005 -5.949 -1.983 1.00 87.12 73 SER A CA 1
ATOM 595 C C . SER A 1 73 ? 5.442 -5.575 -3.355 1.00 87.12 73 SER A C 1
ATOM 597 O O . SER A 1 73 ? 6.132 -5.696 -4.369 1.00 87.12 73 SER A O 1
ATOM 599 N N . ALA A 1 74 ? 4.218 -5.042 -3.402 1.00 87.31 74 ALA A N 1
ATOM 600 C CA . ALA A 1 74 ? 3.626 -4.537 -4.639 1.00 87.31 74 ALA A CA 1
ATOM 601 C C . ALA A 1 74 ? 4.375 -3.303 -5.180 1.00 87.31 74 ALA A C 1
ATOM 603 O O . ALA A 1 74 ? 4.612 -3.198 -6.384 1.00 87.31 74 ALA A O 1
ATOM 604 N N . GLY A 1 75 ? 4.775 -2.383 -4.300 1.00 89.94 75 GLY A N 1
ATOM 605 C CA . GLY A 1 75 ? 5.510 -1.167 -4.641 1.00 89.94 75 GLY A CA 1
ATOM 606 C C . GLY A 1 75 ? 6.879 -1.454 -5.251 1.00 89.94 75 GLY A C 1
ATOM 607 O O . GLY A 1 75 ? 7.218 -0.876 -6.286 1.00 89.94 75 GLY A O 1
ATOM 608 N N . LEU A 1 76 ? 7.616 -2.414 -4.687 1.00 89.00 76 LEU A N 1
ATOM 609 C CA . LEU A 1 76 ? 8.889 -2.896 -5.221 1.00 89.00 76 LEU A CA 1
ATOM 610 C C . LEU A 1 76 ? 8.731 -3.457 -6.644 1.00 89.00 76 LEU A C 1
ATOM 612 O O . LEU A 1 76 ? 9.504 -3.113 -7.541 1.00 89.00 76 LEU A O 1
ATOM 616 N N . VAL A 1 77 ? 7.700 -4.274 -6.880 1.00 89.19 77 VAL A N 1
ATOM 617 C CA . VAL A 1 77 ? 7.425 -4.857 -8.204 1.00 89.19 77 VAL A CA 1
ATOM 618 C C . VAL A 1 77 ? 7.026 -3.787 -9.220 1.00 89.19 77 VAL A C 1
ATOM 620 O O . VAL A 1 77 ? 7.501 -3.809 -10.358 1.00 89.19 77 VAL A O 1
ATOM 623 N N . ILE A 1 78 ? 6.189 -2.820 -8.826 1.00 90.06 78 ILE A N 1
ATOM 624 C CA . ILE A 1 78 ? 5.843 -1.673 -9.677 1.00 90.06 78 ILE A CA 1
ATOM 625 C C . ILE A 1 78 ? 7.109 -0.892 -10.026 1.00 90.06 78 ILE A C 1
ATOM 627 O O . ILE A 1 78 ? 7.342 -0.614 -11.200 1.00 90.06 78 ILE A O 1
ATOM 631 N N . TRP A 1 79 ? 7.940 -0.566 -9.037 1.00 91.38 79 TRP A N 1
ATOM 632 C CA . TRP A 1 79 ? 9.176 0.185 -9.231 1.00 91.38 79 TRP A CA 1
ATOM 633 C C . TRP A 1 79 ? 10.139 -0.520 -10.195 1.00 91.38 79 TRP A C 1
ATOM 635 O O . TRP A 1 79 ? 10.572 0.091 -11.175 1.00 91.38 79 TRP A O 1
ATOM 645 N N . ALA A 1 80 ? 10.384 -1.819 -10.003 1.00 89.50 80 ALA A N 1
ATOM 646 C CA . ALA A 1 80 ? 11.227 -2.619 -10.891 1.00 89.50 80 ALA A CA 1
ATOM 647 C C . ALA A 1 80 ? 10.681 -2.653 -12.331 1.00 89.50 80 ALA A C 1
ATOM 649 O O . ALA A 1 80 ? 11.418 -2.389 -13.284 1.00 89.50 80 ALA A O 1
ATOM 650 N N . ARG A 1 81 ? 9.366 -2.857 -12.506 1.00 89.31 81 ARG A N 1
ATOM 651 C CA . ARG A 1 81 ? 8.714 -2.805 -13.828 1.00 89.31 81 ARG A CA 1
ATOM 652 C C . ARG A 1 81 ? 8.789 -1.425 -14.475 1.00 89.31 81 ARG A C 1
ATOM 654 O O . ARG A 1 81 ? 8.862 -1.325 -15.698 1.00 89.31 81 ARG A O 1
ATOM 661 N N . GLN A 1 82 ? 8.763 -0.344 -13.697 1.00 90.56 82 GLN A N 1
ATOM 662 C CA . GLN A 1 82 ? 8.936 0.997 -14.258 1.00 90.56 82 GLN A CA 1
ATOM 663 C C . GLN A 1 82 ? 10.369 1.227 -14.740 1.00 90.56 82 GLN A C 1
ATOM 665 O O . GLN A 1 82 ? 10.549 1.826 -15.800 1.00 90.56 82 GLN A O 1
ATOM 670 N N . ILE A 1 83 ? 11.379 0.720 -14.029 1.00 91.12 83 ILE A N 1
ATOM 671 C CA . ILE A 1 83 ? 12.770 0.756 -14.501 1.00 91.12 83 ILE A CA 1
ATOM 672 C C . ILE A 1 83 ? 12.914 -0.060 -15.790 1.00 91.12 83 ILE A C 1
ATOM 674 O O . ILE A 1 83 ? 13.487 0.438 -16.760 1.00 91.12 83 ILE A O 1
ATOM 678 N N . GLU A 1 84 ? 12.322 -1.254 -15.850 1.00 90.50 84 GLU A N 1
ATOM 679 C CA . GLU A 1 84 ? 12.302 -2.085 -17.058 1.00 90.50 84 GLU A CA 1
ATOM 680 C C . GLU A 1 84 ? 11.650 -1.357 -18.246 1.00 90.50 84 GLU A C 1
ATOM 682 O O . GLU A 1 84 ? 12.222 -1.291 -19.334 1.00 90.50 84 GLU A O 1
ATOM 687 N N . ARG A 1 85 ? 10.486 -0.726 -18.047 1.00 91.00 85 ARG A N 1
ATOM 688 C CA . ARG A 1 85 ? 9.823 0.074 -19.093 1.00 91.00 85 ARG A CA 1
ATOM 689 C C . ARG A 1 85 ? 10.693 1.235 -19.566 1.00 91.00 85 ARG A C 1
ATOM 691 O O . ARG A 1 85 ? 10.740 1.513 -20.763 1.00 91.00 85 ARG A O 1
ATOM 698 N N . ARG A 1 86 ? 11.385 1.923 -18.653 1.00 92.06 86 ARG A N 1
ATOM 699 C CA . ARG A 1 86 ? 12.307 3.013 -19.012 1.00 92.06 86 ARG A CA 1
ATOM 700 C C . ARG A 1 86 ? 13.491 2.492 -19.819 1.00 92.06 86 ARG A C 1
ATOM 702 O O . ARG A 1 86 ? 13.811 3.093 -20.841 1.00 92.06 86 ARG A O 1
ATOM 709 N N . LEU A 1 87 ? 14.062 1.354 -19.429 1.00 92.12 87 LEU A N 1
ATOM 710 C CA . LEU A 1 87 ? 15.108 0.677 -20.191 1.00 92.12 87 LEU A CA 1
ATOM 711 C C . LEU A 1 87 ? 14.633 0.340 -21.611 1.00 92.12 87 LEU A C 1
ATOM 713 O O . LEU A 1 87 ? 15.318 0.672 -22.571 1.00 92.12 87 LEU A O 1
ATOM 717 N N . GLN A 1 88 ? 13.434 -0.232 -21.765 1.00 91.00 88 GLN A N 1
ATOM 718 C CA . GLN A 1 88 ? 12.858 -0.531 -23.083 1.00 91.00 88 GLN A CA 1
ATOM 719 C C . GLN A 1 88 ? 12.667 0.728 -23.940 1.00 91.00 88 GLN A C 1
ATOM 721 O O . GLN A 1 88 ? 12.928 0.698 -25.140 1.00 91.00 88 GLN A O 1
ATOM 726 N N . VAL A 1 89 ? 12.245 1.850 -23.347 1.00 91.44 89 VAL A N 1
ATOM 727 C CA . VAL A 1 89 ? 12.148 3.136 -24.060 1.00 91.44 89 VAL A CA 1
ATOM 728 C C . VAL A 1 89 ? 13.523 3.607 -24.534 1.00 91.44 89 VAL A C 1
ATOM 730 O O . VAL A 1 89 ? 13.637 4.075 -25.664 1.00 91.44 89 VAL A O 1
ATOM 733 N N . TYR A 1 90 ? 14.567 3.468 -23.715 1.00 90.31 90 TYR A N 1
ATOM 734 C CA . TYR A 1 90 ? 15.930 3.804 -24.128 1.00 90.31 90 TYR A CA 1
ATOM 735 C C . TYR A 1 90 ? 16.439 2.893 -25.249 1.00 90.31 90 TYR A C 1
ATOM 737 O O . TYR A 1 90 ? 17.002 3.401 -26.212 1.00 90.31 90 TYR A O 1
ATOM 745 N N . MET A 1 91 ? 16.151 1.590 -25.203 1.00 89.00 91 MET A N 1
ATOM 746 C CA . MET A 1 91 ? 16.494 0.667 -26.294 1.00 89.00 91 MET A CA 1
ATOM 747 C C . MET A 1 91 ? 15.771 1.022 -27.600 1.00 89.00 91 MET A C 1
ATOM 749 O O . MET A 1 91 ? 16.398 1.062 -28.655 1.00 89.00 91 MET A O 1
ATOM 753 N N . ARG A 1 92 ? 14.483 1.390 -27.534 1.00 88.50 92 ARG A N 1
ATOM 754 C CA . ARG A 1 92 ? 13.745 1.891 -28.709 1.00 88.50 92 ARG A CA 1
ATOM 755 C C . ARG A 1 92 ? 14.340 3.186 -29.262 1.00 88.50 92 ARG A C 1
ATOM 757 O O . ARG A 1 92 ? 14.412 3.349 -30.469 1.00 88.50 92 ARG A O 1
ATOM 764 N N . ARG A 1 93 ? 14.830 4.088 -28.404 1.00 87.38 93 ARG A N 1
ATOM 765 C CA . ARG A 1 93 ? 15.531 5.302 -28.863 1.00 87.38 93 ARG A CA 1
ATOM 766 C C . ARG A 1 93 ? 16.832 4.978 -29.595 1.00 87.38 93 ARG A C 1
ATOM 768 O O . ARG A 1 93 ? 17.167 5.670 -30.549 1.00 87.38 93 ARG A O 1
ATOM 775 N N . VAL A 1 94 ? 17.563 3.948 -29.168 1.00 87.31 94 VAL A N 1
ATOM 776 C CA . VAL A 1 94 ? 18.766 3.477 -29.878 1.00 87.31 94 VAL A CA 1
ATOM 777 C C . VAL A 1 94 ? 18.386 2.922 -31.251 1.00 87.31 94 VAL A C 1
ATOM 779 O O . VAL A 1 94 ? 19.035 3.255 -32.242 1.00 87.31 94 VAL A O 1
ATOM 782 N N . GLU A 1 95 ? 17.297 2.156 -31.329 1.00 86.62 95 GLU A N 1
ATOM 783 C CA . GLU A 1 95 ? 16.729 1.673 -32.594 1.00 86.62 95 GLU A CA 1
ATOM 784 C C . GLU A 1 95 ? 16.280 2.827 -33.515 1.00 86.62 95 GLU A C 1
ATOM 786 O O . GLU A 1 95 ? 16.550 2.801 -34.716 1.00 86.62 95 GLU A O 1
ATOM 791 N N . ASP A 1 96 ? 15.669 3.882 -32.971 1.00 84.50 96 ASP A N 1
ATOM 792 C CA . ASP A 1 96 ? 15.282 5.081 -33.727 1.00 84.50 96 ASP A CA 1
ATOM 793 C C . ASP A 1 96 ? 16.495 5.851 -34.288 1.00 84.50 96 ASP A C 1
ATOM 795 O O . ASP A 1 96 ? 16.396 6.471 -35.349 1.00 84.50 96 ASP A O 1
ATOM 799 N N . VAL A 1 97 ? 17.636 5.831 -33.588 1.00 83.12 97 VAL A N 1
ATOM 800 C CA . VAL A 1 97 ? 18.860 6.560 -33.971 1.00 83.12 97 VAL A CA 1
ATOM 801 C C . VAL A 1 97 ? 19.706 5.792 -34.987 1.00 83.12 97 VAL A C 1
ATOM 803 O O . VAL A 1 97 ? 20.242 6.397 -35.920 1.00 83.12 97 VAL A O 1
ATOM 806 N N . LEU A 1 98 ? 19.851 4.477 -34.807 1.00 80.81 98 LEU A N 1
ATOM 807 C CA . LEU A 1 98 ? 20.696 3.617 -35.648 1.00 80.81 98 LEU A CA 1
ATOM 808 C C . LEU A 1 98 ? 19.921 2.913 -36.773 1.00 80.81 98 LEU A C 1
ATOM 810 O O . LEU A 1 98 ? 20.528 2.486 -37.755 1.00 80.81 98 LEU A O 1
ATOM 814 N N . GLY A 1 99 ? 18.597 2.813 -36.661 1.00 80.81 99 GLY A N 1
ATOM 815 C CA . GLY A 1 99 ? 17.741 2.153 -37.639 1.00 80.81 99 GLY A CA 1
ATOM 816 C C . GLY A 1 99 ? 17.626 0.638 -37.465 1.00 80.81 99 GLY A C 1
ATOM 817 O O . GLY A 1 99 ? 18.103 0.033 -36.500 1.00 80.81 99 GLY A O 1
ATOM 818 N N . ARG A 1 100 ? 16.965 0.002 -38.441 1.00 74.94 100 ARG A N 1
ATOM 819 C CA . ARG A 1 100 ? 16.825 -1.460 -38.496 1.00 74.94 100 ARG A CA 1
ATOM 820 C C . ARG A 1 100 ? 18.210 -2.072 -38.720 1.00 74.94 100 ARG A C 1
ATOM 822 O O . ARG A 1 100 ? 18.822 -1.827 -39.754 1.00 74.94 100 ARG A O 1
ATOM 829 N N . GLY A 1 101 ? 18.699 -2.839 -37.746 1.00 74.38 101 GLY A N 1
ATOM 830 C CA . GLY A 1 101 ? 20.067 -3.375 -37.743 1.00 74.38 101 GLY A CA 1
ATOM 831 C C . GLY A 1 101 ? 21.013 -2.715 -36.736 1.00 74.38 101 GLY A C 1
ATOM 832 O O . GLY A 1 101 ? 22.209 -2.991 -36.777 1.00 74.38 101 GLY A O 1
ATOM 833 N N . TRP A 1 102 ? 20.503 -1.904 -35.798 1.00 82.31 102 TRP A N 1
ATOM 834 C CA . TRP A 1 102 ? 21.292 -1.357 -34.682 1.00 82.31 102 TRP A CA 1
ATOM 835 C C . TRP A 1 102 ? 22.075 -2.430 -33.905 1.00 82.31 102 TRP A C 1
ATOM 837 O O . TRP A 1 102 ? 23.151 -2.154 -33.385 1.00 82.31 102 TRP A O 1
ATOM 847 N N . GLU A 1 103 ? 21.587 -3.671 -33.901 1.00 78.56 103 GLU A N 1
ATOM 848 C CA . GLU A 1 103 ? 22.236 -4.826 -33.273 1.00 78.56 103 GLU A CA 1
ATOM 849 C C . GLU A 1 103 ? 23.575 -5.223 -33.915 1.00 78.56 103 GLU A C 1
ATOM 851 O O . GLU A 1 103 ? 24.412 -5.828 -33.251 1.00 78.56 103 GLU A O 1
ATOM 856 N N . GLN A 1 104 ? 23.786 -4.890 -35.193 1.00 79.62 104 GLN A N 1
ATOM 857 C CA . GLN A 1 104 ? 25.030 -5.170 -35.921 1.00 79.62 104 GLN A CA 1
ATOM 858 C C . GLN A 1 104 ? 26.082 -4.074 -35.706 1.00 79.62 104 GLN A C 1
ATOM 860 O O . GLN A 1 104 ? 27.255 -4.261 -36.025 1.00 79.62 104 GLN A O 1
ATOM 865 N N . HIS A 1 105 ? 25.678 -2.918 -35.172 1.00 80.81 105 HIS A N 1
ATOM 866 C CA . HIS A 1 105 ? 26.596 -1.842 -34.830 1.00 80.81 105 HIS A CA 1
ATOM 867 C C . HIS A 1 105 ? 27.354 -2.194 -33.544 1.00 80.81 105 HIS A C 1
ATOM 869 O O . HIS A 1 105 ? 26.739 -2.608 -32.563 1.00 80.81 105 HIS A O 1
ATOM 875 N N . VAL A 1 106 ? 28.671 -1.960 -33.501 1.00 82.62 106 VAL A N 1
ATOM 876 C CA . VAL A 1 106 ? 29.528 -2.309 -32.346 1.00 82.62 106 VAL A CA 1
ATOM 877 C C . VAL A 1 106 ? 28.992 -1.720 -31.035 1.00 82.62 106 VAL A C 1
ATOM 879 O O . VAL A 1 106 ? 28.997 -2.381 -29.997 1.00 82.62 106 VAL A O 1
ATOM 882 N N . GLU A 1 107 ? 28.489 -0.483 -31.068 1.00 81.38 107 GLU A N 1
ATOM 883 C CA . GLU A 1 107 ? 27.908 0.150 -29.879 1.00 81.38 107 GLU A CA 1
ATOM 884 C C . GLU A 1 107 ? 26.506 -0.362 -29.537 1.00 81.38 107 GLU A C 1
ATOM 886 O O . GLU A 1 107 ? 26.159 -0.445 -28.360 1.00 81.38 107 GLU A O 1
ATOM 891 N N . GLY A 1 108 ? 25.716 -0.735 -30.546 1.00 84.62 108 GLY A N 1
ATOM 892 C CA . GLY A 1 108 ? 24.383 -1.294 -30.340 1.00 84.62 108 GLY A CA 1
ATOM 893 C C . GLY A 1 108 ? 24.443 -2.710 -29.774 1.00 84.62 108 GLY A C 1
ATOM 894 O O . GLY A 1 108 ? 23.686 -3.038 -28.867 1.00 84.62 108 GLY A O 1
ATOM 895 N N . GLN A 1 109 ? 25.414 -3.517 -30.205 1.00 87.50 109 GLN A N 1
ATOM 896 C CA . GLN A 1 109 ? 25.648 -4.852 -29.660 1.00 87.50 109 GLN A CA 1
ATOM 897 C C . GLN A 1 109 ? 26.015 -4.807 -28.168 1.00 87.50 109 GLN A C 1
ATOM 899 O O . GLN A 1 109 ? 25.457 -5.569 -27.379 1.00 87.50 109 GLN A O 1
ATOM 904 N N . LYS A 1 110 ? 26.903 -3.887 -27.761 1.00 87.94 110 LYS A N 1
ATOM 905 C CA . LYS A 1 110 ? 27.256 -3.688 -26.343 1.00 87.94 110 LYS A CA 1
ATOM 906 C C . LYS A 1 110 ? 26.047 -3.243 -25.519 1.00 87.94 110 LYS A C 1
ATOM 908 O O . LYS A 1 110 ? 25.749 -3.852 -24.496 1.00 87.94 110 LYS A O 1
ATOM 913 N N . LEU A 1 111 ? 25.301 -2.247 -26.005 1.00 87.75 111 LEU A N 1
ATOM 914 C CA . LEU A 1 111 ? 24.090 -1.757 -25.339 1.00 87.75 111 LEU A CA 1
ATOM 915 C C . LEU A 1 111 ? 23.003 -2.828 -25.220 1.00 87.75 111 LEU A C 1
ATOM 917 O O . LEU A 1 111 ? 22.333 -2.903 -24.193 1.00 87.75 111 LEU A O 1
ATOM 921 N N . LYS A 1 112 ? 22.848 -3.685 -26.233 1.00 88.50 112 LYS A N 1
ATOM 922 C CA . LYS A 1 112 ? 21.924 -4.821 -26.190 1.00 88.50 112 LYS A CA 1
ATOM 923 C C . LYS A 1 112 ? 22.328 -5.818 -25.107 1.00 88.50 112 LYS A C 1
ATOM 925 O O . LYS A 1 112 ? 21.486 -6.193 -24.298 1.00 88.50 112 LYS A O 1
ATOM 930 N N . GLN A 1 113 ? 23.605 -6.201 -25.041 1.00 89.38 113 GLN A N 1
ATOM 931 C CA . GLN A 1 113 ? 24.106 -7.120 -24.012 1.00 89.38 113 GLN A CA 1
ATOM 932 C C . GLN A 1 113 ? 23.925 -6.551 -22.598 1.00 89.38 113 GLN A C 1
ATOM 934 O O . GLN A 1 113 ? 23.412 -7.240 -21.715 1.00 89.38 113 GLN A O 1
ATOM 939 N N . GLU A 1 114 ? 24.290 -5.284 -22.385 1.00 87.25 114 GLU A N 1
ATOM 940 C CA . GLU A 1 114 ? 24.102 -4.592 -21.104 1.00 87.25 114 GLU A CA 1
ATOM 941 C C . GLU A 1 114 ? 22.616 -4.457 -20.743 1.00 87.25 114 GLU A C 1
ATOM 943 O O . GLU A 1 114 ? 22.224 -4.691 -19.597 1.00 87.25 114 GLU A O 1
ATOM 948 N N . GLY A 1 115 ? 21.778 -4.137 -21.730 1.00 87.69 115 GLY A N 1
ATOM 949 C CA . GLY A 1 115 ? 20.331 -4.033 -21.602 1.00 87.69 115 GLY A CA 1
ATOM 950 C C . GLY A 1 115 ? 19.669 -5.350 -21.221 1.00 87.69 115 GLY A C 1
ATOM 951 O O . GLY A 1 115 ? 18.888 -5.391 -20.275 1.00 87.69 115 GLY A O 1
ATOM 952 N N . GLU A 1 116 ? 20.003 -6.441 -21.906 1.00 88.44 116 GLU A N 1
ATOM 953 C CA . GLU A 1 116 ? 19.479 -7.776 -21.609 1.00 88.44 116 GLU A CA 1
ATOM 954 C C . GLU A 1 116 ? 19.962 -8.285 -20.248 1.00 88.44 116 GLU A C 1
ATOM 956 O O . GLU A 1 116 ? 19.180 -8.862 -19.489 1.00 88.44 116 GLU A O 1
ATOM 961 N N . ALA A 1 117 ? 21.230 -8.047 -19.897 1.00 88.69 117 ALA A N 1
ATOM 962 C CA . ALA A 1 117 ? 21.761 -8.389 -18.582 1.00 88.69 117 ALA A CA 1
ATOM 963 C C . ALA A 1 117 ? 21.053 -7.606 -17.465 1.00 88.69 117 ALA A C 1
ATOM 965 O O . ALA A 1 117 ? 20.735 -8.174 -16.417 1.00 88.69 117 ALA A O 1
ATOM 966 N N . PHE A 1 118 ? 20.768 -6.321 -17.688 1.00 88.12 118 PHE A N 1
ATOM 967 C CA . PHE A 1 118 ? 20.033 -5.497 -16.733 1.00 88.12 118 PHE A CA 1
ATOM 968 C C . PHE A 1 118 ? 18.556 -5.908 -16.641 1.00 88.12 118 PHE A C 1
ATOM 970 O O . PHE A 1 118 ? 18.046 -6.088 -15.539 1.00 88.12 118 PHE A O 1
ATOM 977 N N . ALA A 1 119 ? 17.895 -6.176 -17.770 1.00 86.44 119 ALA A N 1
ATOM 978 C CA . ALA A 1 119 ? 16.520 -6.677 -17.817 1.00 86.44 119 ALA A CA 1
ATOM 979 C C . ALA A 1 119 ? 16.360 -8.026 -17.096 1.00 86.44 119 ALA A C 1
ATOM 981 O O . ALA A 1 119 ? 15.385 -8.226 -16.376 1.00 86.44 119 ALA A O 1
ATOM 982 N N . LYS A 1 120 ? 17.338 -8.937 -17.211 1.00 86.69 120 LYS A N 1
ATOM 983 C CA . LYS A 1 120 ? 17.345 -10.198 -16.447 1.00 86.69 120 LYS A CA 1
ATOM 984 C C . LYS A 1 120 ? 17.377 -9.960 -14.935 1.00 86.69 120 LYS A C 1
ATOM 986 O O . LYS A 1 120 ? 16.665 -10.650 -14.214 1.00 86.69 120 LYS A O 1
ATOM 991 N N . LYS A 1 121 ? 18.153 -8.978 -14.461 1.00 83.75 121 LYS A N 1
ATOM 992 C CA . LYS A 1 121 ? 18.218 -8.599 -13.033 1.00 83.75 121 LYS A CA 1
ATOM 993 C C . LYS A 1 121 ? 16.944 -7.913 -12.534 1.00 83.75 121 LYS A C 1
ATOM 995 O O . LYS A 1 121 ? 16.652 -7.971 -11.348 1.00 83.75 121 LYS A O 1
ATOM 1000 N N . LEU A 1 122 ? 16.196 -7.276 -13.433 1.00 81.62 122 LEU A N 1
ATOM 1001 C CA . LEU A 1 122 ? 14.928 -6.602 -13.146 1.00 81.62 122 LEU A CA 1
ATOM 1002 C C . LEU A 1 122 ? 13.724 -7.557 -13.117 1.00 81.62 122 LEU A C 1
ATOM 1004 O O . LEU A 1 122 ? 12.611 -7.107 -12.842 1.00 81.62 122 LEU A O 1
ATOM 1008 N N . ARG A 1 123 ? 13.910 -8.855 -13.403 1.00 77.38 123 ARG A N 1
ATOM 1009 C CA . ARG A 1 123 ? 12.810 -9.827 -13.372 1.00 77.38 123 ARG A CA 1
ATOM 1010 C C . ARG A 1 123 ? 12.216 -9.914 -11.972 1.00 77.38 123 ARG A C 1
ATOM 1012 O O . ARG A 1 123 ? 12.893 -10.225 -10.999 1.00 77.38 123 ARG A O 1
ATOM 1019 N N . THR A 1 124 ? 10.917 -9.651 -11.906 1.00 77.62 124 THR A N 1
ATOM 1020 C CA . THR A 1 124 ? 10.151 -9.545 -10.656 1.00 77.62 124 THR A CA 1
ATOM 1021 C C . THR A 1 124 ? 9.553 -10.875 -10.197 1.00 77.62 124 THR A C 1
ATOM 1023 O O . THR A 1 124 ? 8.939 -10.924 -9.135 1.00 77.62 124 THR A O 1
ATOM 1026 N N . ASP A 1 125 ? 9.768 -11.954 -10.955 1.00 79.50 125 ASP A N 1
ATOM 1027 C CA . ASP A 1 125 ? 9.201 -13.277 -10.672 1.00 79.50 125 ASP A CA 1
ATOM 1028 C C . ASP A 1 125 ? 9.690 -13.828 -9.324 1.00 79.50 125 ASP A C 1
ATOM 1030 O O . ASP A 1 125 ? 8.883 -14.308 -8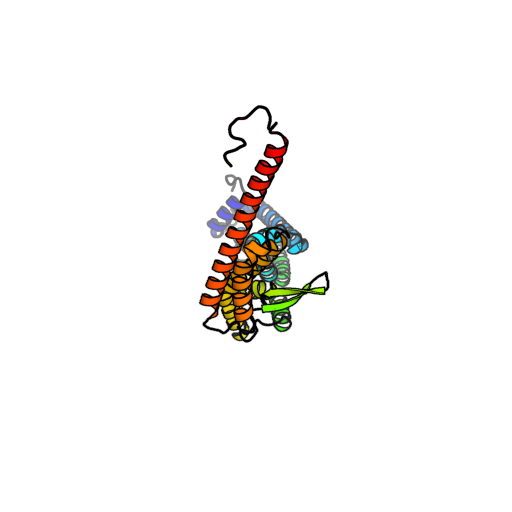.536 1.00 79.50 125 ASP A O 1
ATOM 1034 N N . ALA A 1 126 ? 10.974 -13.647 -8.995 1.00 81.88 126 ALA A N 1
ATOM 1035 C CA . ALA A 1 126 ? 11.534 -14.078 -7.710 1.00 81.88 126 ALA A CA 1
ATOM 1036 C C . ALA A 1 126 ? 10.884 -13.364 -6.508 1.00 81.88 126 ALA A C 1
ATOM 1038 O O . ALA A 1 126 ? 10.618 -13.982 -5.480 1.00 81.88 126 ALA A O 1
ATOM 1039 N N . ILE A 1 127 ? 10.574 -12.071 -6.654 1.00 82.12 127 ILE A N 1
ATOM 1040 C CA . ILE A 1 127 ? 9.910 -11.270 -5.611 1.00 82.12 127 ILE A CA 1
ATOM 1041 C C . ILE A 1 127 ? 8.475 -11.768 -5.411 1.00 82.12 127 ILE A C 1
ATOM 1043 O O . ILE A 1 127 ? 7.984 -11.857 -4.288 1.00 82.12 127 ILE A O 1
ATOM 1047 N N . PHE A 1 128 ? 7.798 -12.107 -6.509 1.00 83.88 128 PHE A N 1
ATOM 1048 C CA . PHE A 1 128 ? 6.447 -12.652 -6.473 1.00 83.88 128 PHE A CA 1
ATOM 1049 C C . PHE A 1 128 ? 6.404 -14.057 -5.851 1.00 83.88 128 PHE A C 1
ATOM 1051 O O . PHE A 1 128 ? 5.514 -14.345 -5.053 1.00 83.88 128 PHE A O 1
ATOM 1058 N N . GLU A 1 129 ? 7.378 -14.918 -6.149 1.00 84.75 129 GLU A N 1
ATOM 1059 C CA . GLU A 1 129 ? 7.500 -16.240 -5.524 1.00 84.75 129 GLU A CA 1
ATOM 1060 C C . GLU A 1 129 ? 7.767 -16.149 -4.017 1.00 84.75 129 GLU A C 1
ATOM 1062 O O . GLU A 1 129 ? 7.135 -16.866 -3.234 1.00 84.75 129 GLU A O 1
ATOM 1067 N N . GLU A 1 130 ? 8.647 -15.237 -3.593 1.00 85.19 130 GLU A N 1
ATOM 1068 C CA . GLU A 1 130 ? 8.894 -14.962 -2.176 1.00 85.19 130 GLU A CA 1
ATOM 1069 C C . GLU A 1 130 ? 7.624 -14.461 -1.478 1.00 85.19 130 GLU A C 1
ATOM 1071 O O . GLU A 1 130 ? 7.299 -14.910 -0.377 1.00 85.19 130 GLU A O 1
ATOM 1076 N N . TRP A 1 131 ? 6.862 -13.586 -2.138 1.00 86.50 131 TRP A N 1
ATOM 1077 C CA . TRP A 1 131 ? 5.577 -13.119 -1.633 1.00 86.50 131 TRP A CA 1
ATOM 1078 C C . TRP A 1 131 ? 4.561 -14.261 -1.482 1.00 86.50 131 TRP A C 1
ATOM 1080 O O . TRP A 1 131 ? 3.928 -14.365 -0.436 1.00 86.50 131 TRP A O 1
ATOM 1090 N N . ILE A 1 132 ? 4.443 -15.174 -2.457 1.00 81.88 132 ILE A N 1
ATOM 1091 C CA . ILE A 1 132 ? 3.567 -16.358 -2.337 1.00 81.88 132 ILE A CA 1
ATOM 1092 C C . ILE A 1 132 ? 4.009 -17.251 -1.173 1.00 81.88 132 ILE A C 1
ATOM 1094 O O . ILE A 1 132 ? 3.170 -17.842 -0.489 1.00 81.88 132 ILE A O 1
ATOM 1098 N N . LYS A 1 133 ? 5.320 -17.406 -0.963 1.00 82.75 133 LYS A N 1
ATOM 1099 C CA . LYS A 1 133 ? 5.852 -18.188 0.157 1.00 82.75 133 LYS A CA 1
ATOM 1100 C C . LYS A 1 133 ? 5.463 -17.549 1.492 1.00 82.75 133 LYS A C 1
ATOM 1102 O O . LYS A 1 133 ? 4.852 -18.223 2.313 1.00 82.75 133 LYS A O 1
ATOM 1107 N N . LYS A 1 134 ? 5.709 -16.245 1.649 1.00 78.94 134 LYS A N 1
ATOM 1108 C CA . LYS A 1 134 ? 5.302 -15.473 2.833 1.00 78.94 134 LYS A CA 1
ATOM 1109 C C . LYS A 1 134 ? 3.793 -15.523 3.053 1.00 78.94 134 LYS A C 1
ATOM 1111 O O . LYS A 1 134 ? 3.360 -15.815 4.152 1.00 78.94 134 LYS A O 1
ATOM 1116 N N . GLY A 1 135 ? 2.989 -15.354 2.005 1.00 70.62 135 GLY A N 1
ATOM 1117 C CA . GLY A 1 135 ? 1.528 -15.423 2.090 1.00 70.62 135 GLY A CA 1
ATOM 1118 C C . GLY A 1 135 ? 0.974 -16.803 2.464 1.00 70.62 135 GLY A C 1
ATOM 1119 O O . GLY A 1 135 ? -0.148 -16.883 2.947 1.00 70.62 135 GLY A O 1
ATOM 1120 N N . ARG A 1 136 ? 1.740 -17.887 2.263 1.00 66.06 136 ARG A N 1
ATOM 1121 C CA . ARG A 1 136 ? 1.399 -19.233 2.765 1.00 66.06 136 ARG A CA 1
ATOM 1122 C C . ARG A 1 136 ? 1.787 -19.444 4.228 1.00 66.06 136 ARG A C 1
ATOM 1124 O O . ARG A 1 136 ? 1.171 -20.268 4.892 1.00 66.06 136 ARG A O 1
ATOM 1131 N N . GLU A 1 137 ? 2.823 -18.754 4.694 1.00 65.94 137 GLU A N 1
ATOM 1132 C CA . GLU A 1 137 ? 3.315 -18.822 6.075 1.00 65.94 137 GLU A CA 1
ATOM 1133 C C . GLU A 1 137 ? 2.549 -17.858 6.999 1.00 65.94 137 GLU A C 1
ATOM 1135 O O . GLU A 1 137 ? 2.336 -18.158 8.173 1.00 65.94 137 GLU A O 1
ATOM 1140 N N . SER A 1 138 ? 2.100 -16.718 6.469 1.00 62.09 138 SER A N 1
ATOM 1141 C CA . SER A 1 138 ? 1.232 -15.766 7.158 1.00 62.09 138 SER A CA 1
ATOM 1142 C C . SER A 1 138 ? -0.134 -16.386 7.445 1.00 62.09 138 SER A C 1
ATOM 1144 O O . SER A 1 138 ? -0.699 -17.101 6.617 1.00 62.09 138 SER A O 1
ATOM 1146 N N . ARG A 1 139 ? -0.691 -16.072 8.621 1.00 61.06 139 ARG A N 1
ATOM 1147 C CA . ARG A 1 139 ? -2.054 -16.458 9.009 1.00 61.06 139 ARG A CA 1
ATOM 1148 C C . ARG A 1 139 ? -3.025 -15.998 7.918 1.00 61.06 139 ARG A C 1
ATOM 1150 O O . ARG A 1 139 ? -3.200 -14.800 7.707 1.00 61.06 139 ARG A O 1
ATOM 1157 N N . SER A 1 140 ? -3.644 -16.943 7.217 1.00 62.56 140 SER A N 1
ATOM 1158 C CA . SER A 1 140 ? -4.744 -16.632 6.310 1.00 62.56 140 SER A CA 1
ATOM 1159 C C . SER A 1 140 ? -5.902 -16.064 7.122 1.00 62.56 140 SER A C 1
ATOM 1161 O O . SER A 1 140 ? -6.197 -16.566 8.210 1.00 62.56 140 SER A O 1
ATOM 1163 N N . PHE A 1 141 ? -6.563 -15.034 6.591 1.00 68.00 141 PHE A N 1
ATOM 1164 C CA . PHE A 1 141 ? -7.850 -14.615 7.128 1.00 68.00 141 PHE A CA 1
ATOM 1165 C C . PHE A 1 141 ? -8.804 -15.810 7.084 1.00 68.00 141 PHE A C 1
ATOM 1167 O O . PHE A 1 141 ? -8.921 -16.473 6.055 1.00 68.00 141 PHE A O 1
ATOM 1174 N N . ASP A 1 142 ? -9.438 -16.092 8.214 1.00 74.19 142 ASP A N 1
ATOM 1175 C CA . ASP A 1 142 ? -10.445 -17.133 8.345 1.00 74.19 142 ASP A CA 1
ATOM 1176 C C . ASP A 1 142 ? -11.711 -16.479 8.897 1.00 74.19 142 ASP A C 1
ATOM 1178 O O . ASP A 1 142 ? -11.744 -15.997 10.034 1.00 74.19 142 ASP A O 1
ATOM 1182 N N . ALA A 1 143 ? -12.755 -16.448 8.069 1.00 68.25 143 ALA A N 1
ATOM 1183 C CA . ALA A 1 143 ? -14.043 -15.854 8.409 1.00 68.25 143 ALA A CA 1
ATOM 1184 C C . ALA A 1 143 ? -14.727 -16.560 9.599 1.00 68.25 143 ALA A C 1
ATOM 1186 O O . ALA A 1 143 ? -15.603 -15.996 10.258 1.00 68.25 143 ALA A O 1
ATOM 1187 N N . SER A 1 144 ? -14.300 -17.782 9.932 1.00 71.12 144 SER A N 1
ATOM 1188 C CA . SER A 1 144 ? -14.815 -18.528 11.078 1.00 71.12 144 SER A CA 1
ATOM 1189 C C . SER A 1 144 ? -14.251 -18.052 12.425 1.00 71.12 144 SER A C 1
ATOM 1191 O O . SER A 1 144 ? -14.748 -18.462 13.486 1.00 71.12 144 SER A O 1
ATOM 1193 N N . MET A 1 145 ? -13.243 -17.172 12.406 1.00 80.19 145 MET A N 1
ATOM 1194 C CA . MET A 1 145 ? -12.667 -16.588 13.610 1.00 80.19 145 MET A CA 1
ATOM 1195 C C . MET A 1 145 ? -13.622 -15.598 14.287 1.00 80.19 145 MET A C 1
ATOM 1197 O O . MET A 1 145 ? -14.482 -14.978 13.659 1.00 80.19 145 MET A O 1
ATOM 1201 N N . ARG A 1 146 ? -13.450 -15.443 15.604 1.00 83.38 146 ARG A N 1
ATOM 1202 C CA . ARG A 1 146 ? -14.190 -14.460 16.404 1.00 83.38 146 ARG A CA 1
ATOM 1203 C C . ARG A 1 146 ? -13.758 -13.040 16.055 1.00 83.38 146 ARG A C 1
ATOM 1205 O O . ARG A 1 146 ? -12.599 -12.828 15.696 1.00 83.38 146 ARG A O 1
ATOM 1212 N N . ILE A 1 147 ? -14.683 -12.092 16.208 1.00 84.12 147 ILE A N 1
ATOM 1213 C CA . ILE A 1 147 ? -14.445 -10.668 15.926 1.00 84.12 147 ILE A CA 1
ATOM 1214 C C . ILE A 1 147 ? -13.537 -10.004 16.969 1.00 84.12 147 ILE A C 1
ATOM 1216 O O . ILE A 1 147 ? -12.761 -9.114 16.627 1.00 84.12 147 ILE A O 1
ATOM 1220 N N . PHE A 1 148 ? -13.591 -10.467 18.220 1.00 83.75 148 PHE A N 1
ATOM 1221 C CA . PHE A 1 148 ? -12.765 -9.980 19.319 1.00 83.75 148 PHE A CA 1
ATOM 1222 C C . PHE A 1 148 ? -11.768 -11.046 19.771 1.00 83.75 148 PHE A C 1
ATOM 1224 O O . PHE A 1 148 ? -12.099 -12.230 19.867 1.00 83.75 148 PHE A O 1
ATOM 1231 N N . ASP A 1 149 ? -10.564 -10.588 20.081 1.00 82.69 149 ASP A N 1
ATOM 1232 C CA . ASP A 1 149 ? -9.511 -11.325 20.760 1.00 82.69 149 ASP A CA 1
ATOM 1233 C C . ASP A 1 149 ? -9.163 -10.593 22.062 1.00 82.69 149 ASP A C 1
ATOM 1235 O O . ASP A 1 149 ? -9.135 -9.361 22.114 1.00 82.69 149 ASP A O 1
ATOM 1239 N N . ILE A 1 150 ? -8.938 -11.347 23.134 1.00 81.62 150 ILE A N 1
ATOM 1240 C CA . ILE A 1 150 ? -8.619 -10.788 24.448 1.00 81.62 150 ILE A CA 1
ATOM 1241 C C . ILE A 1 150 ? -7.125 -10.982 24.658 1.00 81.62 150 ILE A C 1
ATOM 1243 O O . ILE A 1 150 ? -6.669 -12.102 24.886 1.00 81.62 150 ILE A O 1
ATOM 1247 N N . GLN A 1 151 ? -6.365 -9.891 24.592 1.00 79.38 151 GLN A N 1
ATOM 1248 C CA . GLN A 1 151 ? -4.912 -9.942 24.723 1.00 79.38 151 GLN A CA 1
ATOM 1249 C C . GLN A 1 151 ? -4.453 -9.338 26.057 1.00 79.38 151 GLN A C 1
ATOM 1251 O O . GLN A 1 151 ? -5.075 -8.403 26.569 1.00 79.38 151 GLN A O 1
ATOM 1256 N N . PRO A 1 152 ? -3.378 -9.873 26.662 1.00 72.81 152 PRO A N 1
ATOM 1257 C CA . PRO A 1 152 ? -2.801 -9.302 27.872 1.00 72.81 152 PRO A CA 1
ATOM 1258 C C . PRO A 1 152 ? -2.076 -7.986 27.544 1.00 72.81 152 PRO A C 1
ATOM 1260 O O . PRO A 1 152 ? -1.135 -7.967 26.755 1.00 72.81 152 PRO A O 1
ATOM 1263 N N . GLY A 1 153 ? -2.505 -6.884 28.159 1.00 71.38 153 GLY A N 1
ATOM 1264 C CA . GLY A 1 153 ? -1.856 -5.574 28.074 1.00 71.38 153 GLY A CA 1
ATOM 1265 C C . GLY A 1 153 ? -0.674 -5.413 29.044 1.00 71.38 153 GLY A C 1
ATOM 1266 O O . GLY A 1 153 ? -0.395 -6.279 29.877 1.00 71.38 153 GLY A O 1
ATOM 1267 N N . TYR A 1 154 ? -0.000 -4.255 28.984 1.00 66.69 154 TYR A N 1
ATOM 1268 C CA . TYR A 1 154 ? 1.272 -3.974 29.682 1.00 66.69 154 TYR A CA 1
ATOM 1269 C C . TYR A 1 154 ? 1.230 -4.050 31.227 1.00 66.69 154 TYR A C 1
ATOM 1271 O O . TYR A 1 154 ? 2.283 -4.106 31.853 1.00 66.69 154 TYR A O 1
ATOM 1279 N N . ASN A 1 155 ? 0.046 -4.122 31.849 1.00 64.81 155 ASN A N 1
ATOM 1280 C CA . ASN A 1 155 ? -0.137 -4.120 33.311 1.00 64.81 155 ASN A CA 1
ATOM 1281 C C . ASN A 1 155 ? -0.914 -5.343 33.848 1.00 64.81 155 ASN A C 1
ATOM 1283 O O . ASN A 1 155 ? -1.662 -5.211 34.816 1.00 64.81 155 ASN A O 1
ATOM 1287 N N . MET A 1 156 ? -0.819 -6.513 33.200 1.00 61.72 156 MET A N 1
ATOM 1288 C CA . MET A 1 156 ? -1.667 -7.690 33.501 1.00 61.72 156 MET A CA 1
ATOM 1289 C C . MET A 1 156 ? -3.182 -7.409 33.414 1.00 61.72 156 MET A C 1
ATOM 1291 O O . MET A 1 156 ? -4.001 -8.137 33.973 1.00 61.72 156 MET A O 1
ATOM 1295 N N . ARG A 1 157 ? -3.570 -6.341 32.709 1.00 70.94 157 ARG A N 1
ATOM 1296 C CA . ARG A 1 157 ? -4.963 -6.038 32.377 1.00 70.94 157 ARG A CA 1
ATOM 1297 C C . ARG A 1 157 ? -5.254 -6.594 30.997 1.00 70.94 157 ARG A C 1
ATOM 1299 O O . ARG A 1 157 ? -4.452 -6.412 30.089 1.00 70.94 157 ARG A O 1
ATOM 1306 N N . TYR A 1 158 ? -6.380 -7.272 30.855 1.00 78.12 158 TYR A N 1
ATOM 1307 C CA . TYR A 1 158 ? -6.826 -7.768 29.563 1.00 78.12 158 TYR A CA 1
ATOM 1308 C C . TYR A 1 158 ? -7.451 -6.632 28.760 1.00 78.12 158 TYR A C 1
ATOM 1310 O O . TYR A 1 158 ? -8.316 -5.915 29.263 1.00 78.12 158 TYR A O 1
ATOM 1318 N N . GLU A 1 159 ? -7.009 -6.481 27.518 1.00 79.12 159 GLU A N 1
ATOM 1319 C CA . GLU A 1 159 ? -7.542 -5.517 26.566 1.00 79.12 159 GLU A CA 1
ATOM 1320 C C . GLU A 1 159 ? -8.278 -6.263 25.455 1.00 79.12 159 GLU A C 1
ATOM 1322 O O . GLU A 1 159 ? -7.831 -7.301 24.960 1.00 79.12 159 GLU A O 1
ATOM 1327 N N . ILE A 1 160 ? -9.444 -5.738 25.085 1.00 81.56 160 ILE A N 1
ATOM 1328 C CA . ILE A 1 160 ? -10.236 -6.268 23.979 1.00 81.56 160 ILE A CA 1
ATOM 1329 C C . ILE A 1 160 ? -9.664 -5.679 22.697 1.00 81.56 160 ILE A C 1
ATOM 1331 O O . ILE A 1 160 ? -9.736 -4.471 22.484 1.00 81.56 160 ILE A O 1
ATOM 1335 N N . MET A 1 161 ? -9.118 -6.520 21.832 1.00 82.38 161 MET A N 1
ATOM 1336 C CA . MET A 1 161 ? -8.701 -6.118 20.498 1.00 82.38 161 MET A CA 1
ATOM 1337 C C . MET A 1 161 ? -9.580 -6.783 19.452 1.00 82.38 161 MET A C 1
ATOM 1339 O O . MET A 1 161 ? -10.103 -7.878 19.636 1.00 82.38 161 MET A O 1
ATOM 1343 N N . VAL A 1 162 ? -9.781 -6.094 18.337 1.00 84.25 162 VAL A N 1
ATOM 1344 C CA . VAL A 1 162 ? -10.456 -6.690 17.186 1.00 84.25 162 VAL A CA 1
ATOM 1345 C C . VAL A 1 162 ? -9.472 -7.643 16.524 1.00 84.25 162 VAL A C 1
ATOM 1347 O O . VAL A 1 162 ? -8.335 -7.263 16.243 1.00 84.25 162 VAL A O 1
ATOM 1350 N N . ASN A 1 163 ? -9.905 -8.874 16.267 1.00 84.19 163 ASN A N 1
ATOM 1351 C CA . ASN A 1 163 ? -9.103 -9.914 15.633 1.00 84.19 163 ASN A CA 1
ATOM 1352 C C . ASN A 1 163 ? -8.979 -9.654 14.121 1.00 84.19 163 ASN A C 1
ATOM 1354 O O . ASN A 1 163 ? -9.557 -10.358 13.291 1.00 84.19 163 ASN A O 1
ATOM 1358 N N . PHE A 1 164 ? -8.284 -8.572 13.777 1.00 81.88 164 PHE A N 1
ATOM 1359 C CA . PHE A 1 164 ? -8.021 -8.147 12.411 1.00 81.88 164 PHE A CA 1
ATOM 1360 C C . PHE A 1 164 ? -6.615 -7.546 12.328 1.00 81.88 164 PHE A C 1
ATOM 1362 O O . PHE A 1 164 ? -6.396 -6.370 12.624 1.00 81.88 164 PHE A O 1
ATOM 1369 N N . ASP A 1 165 ? -5.655 -8.389 11.956 1.00 81.75 165 ASP A N 1
ATOM 1370 C CA . ASP A 1 165 ? -4.244 -8.026 11.826 1.00 81.75 165 ASP A CA 1
ATOM 1371 C C . ASP A 1 165 ? -4.020 -7.059 10.647 1.00 81.75 165 ASP A C 1
ATOM 1373 O O . ASP A 1 165 ? -4.648 -7.155 9.588 1.00 81.75 165 ASP A O 1
ATOM 1377 N N . GLU A 1 166 ? -3.068 -6.144 10.804 1.00 82.44 166 GLU A N 1
ATOM 1378 C CA . GLU A 1 166 ? -2.584 -5.277 9.735 1.00 82.44 166 GLU A CA 1
ATOM 1379 C C . GLU A 1 166 ? -2.009 -6.081 8.557 1.00 82.44 166 GLU A C 1
ATOM 1381 O O . GLU A 1 166 ? -2.146 -5.664 7.405 1.00 82.44 166 GLU A O 1
ATOM 1386 N N . GLN A 1 167 ? -1.467 -7.278 8.807 1.00 82.69 167 GLN A N 1
ATOM 1387 C CA . GLN A 1 167 ? -1.009 -8.184 7.745 1.00 82.69 167 GLN A CA 1
ATOM 1388 C C . GLN A 1 167 ? -2.134 -8.621 6.792 1.00 82.69 167 GLN A C 1
ATOM 1390 O O . GLN A 1 167 ? -1.903 -8.849 5.604 1.00 82.69 167 GLN A O 1
ATOM 1395 N N . ILE A 1 168 ? -3.375 -8.707 7.274 1.00 83.69 168 ILE A N 1
ATOM 1396 C CA . ILE A 1 168 ? -4.528 -9.022 6.419 1.00 83.69 168 ILE A CA 1
ATOM 1397 C C . ILE A 1 168 ? -4.835 -7.826 5.507 1.00 83.69 168 ILE A C 1
ATOM 1399 O O . ILE A 1 168 ? -5.151 -8.002 4.326 1.00 83.69 168 ILE A O 1
ATOM 1403 N N . ILE A 1 169 ? -4.672 -6.602 6.027 1.00 86.19 169 ILE A N 1
ATOM 1404 C CA . ILE A 1 169 ? -4.832 -5.362 5.256 1.00 86.19 169 ILE A CA 1
ATOM 1405 C C . ILE A 1 169 ? -3.807 -5.295 4.126 1.00 86.19 169 ILE A C 1
ATOM 1407 O O . ILE A 1 169 ? -4.154 -4.968 2.987 1.00 86.19 169 ILE A O 1
ATOM 1411 N N . THR A 1 170 ? -2.543 -5.596 4.422 1.00 87.44 170 THR A N 1
ATOM 1412 C CA . THR A 1 170 ? -1.492 -5.603 3.401 1.00 87.44 170 THR A CA 1
ATOM 1413 C C . THR A 1 170 ? -1.759 -6.681 2.354 1.00 87.44 170 THR A C 1
ATOM 1415 O O . THR A 1 170 ? -1.682 -6.374 1.164 1.00 87.44 170 THR A O 1
ATOM 1418 N N . LEU A 1 171 ? -2.189 -7.880 2.762 1.00 85.81 171 LEU A N 1
ATOM 1419 C CA . LEU A 1 171 ? -2.461 -9.003 1.864 1.00 85.81 171 LEU A CA 1
ATOM 1420 C C . LEU A 1 171 ? -3.486 -8.657 0.775 1.00 85.81 171 LEU A C 1
ATOM 1422 O O . LEU A 1 171 ? -3.184 -8.793 -0.413 1.00 85.81 171 LEU A O 1
ATOM 1426 N N . PHE A 1 172 ? -4.687 -8.177 1.129 1.00 86.69 172 PHE A N 1
ATOM 1427 C CA . PHE A 1 172 ? -5.695 -7.891 0.097 1.00 86.69 172 PHE A CA 1
ATOM 1428 C C . PHE A 1 172 ? -5.308 -6.682 -0.773 1.00 86.69 172 PHE A C 1
ATOM 1430 O O . PHE A 1 172 ? -5.615 -6.646 -1.972 1.00 86.69 172 PHE A O 1
ATOM 1437 N N . LYS A 1 173 ? -4.587 -5.696 -0.209 1.00 88.94 173 LYS A N 1
ATOM 1438 C CA . LYS A 1 173 ? -4.032 -4.569 -0.979 1.00 88.94 173 LYS A CA 1
ATOM 1439 C C . LYS A 1 173 ? -2.972 -5.052 -1.980 1.00 88.94 173 LYS A C 1
ATOM 1441 O O . LYS A 1 173 ? -2.926 -4.548 -3.105 1.00 88.94 173 LYS A O 1
ATOM 1446 N N . GLU A 1 174 ? -2.145 -6.027 -1.611 1.00 88.75 174 GLU A N 1
ATOM 1447 C CA . GLU A 1 174 ? -1.142 -6.649 -2.484 1.00 88.75 174 GLU A CA 1
ATOM 1448 C C . GLU A 1 174 ? -1.791 -7.485 -3.581 1.00 88.75 174 GLU A C 1
ATOM 1450 O O . GLU A 1 174 ? -1.473 -7.284 -4.753 1.00 88.75 174 GLU A O 1
ATOM 1455 N N . VAL A 1 175 ? -2.771 -8.326 -3.236 1.00 88.75 175 VAL A N 1
ATOM 1456 C CA . VAL A 1 175 ? -3.560 -9.111 -4.200 1.00 88.75 175 VAL A CA 1
ATOM 1457 C C . VAL A 1 175 ? -4.172 -8.203 -5.266 1.00 88.75 175 VAL A C 1
ATOM 1459 O O . VAL A 1 175 ? -3.984 -8.450 -6.459 1.00 88.75 175 VAL A O 1
ATOM 1462 N N . ARG A 1 176 ? -4.815 -7.095 -4.869 1.00 89.44 176 ARG A N 1
ATOM 1463 C CA . ARG A 1 176 ? -5.372 -6.100 -5.804 1.00 89.44 176 ARG A CA 1
ATOM 1464 C C . ARG A 1 176 ? -4.323 -5.577 -6.790 1.00 89.44 176 ARG A C 1
ATOM 1466 O O . ARG A 1 176 ? -4.583 -5.496 -7.992 1.00 89.44 176 ARG A O 1
ATOM 1473 N N . ASN A 1 177 ? -3.141 -5.214 -6.294 1.00 89.69 177 ASN A N 1
ATOM 1474 C CA . ASN A 1 177 ? -2.065 -4.694 -7.136 1.00 89.69 177 ASN A CA 1
ATOM 1475 C C . ASN A 1 177 ? -1.492 -5.774 -8.062 1.00 89.69 177 ASN A C 1
ATOM 1477 O O . ASN A 1 177 ? -1.283 -5.508 -9.243 1.00 89.69 177 ASN A O 1
ATOM 1481 N N . PHE A 1 178 ? -1.295 -6.999 -7.576 1.00 89.06 178 PHE A N 1
ATOM 1482 C CA . PHE A 1 178 ? -0.800 -8.108 -8.392 1.00 89.06 178 PHE A CA 1
ATOM 1483 C C . PHE A 1 178 ? -1.778 -8.507 -9.503 1.00 89.06 178 PHE A C 1
ATOM 1485 O O . PHE A 1 178 ? -1.337 -8.764 -10.625 1.00 89.06 178 PHE A O 1
ATOM 1492 N N . VAL A 1 179 ? -3.090 -8.468 -9.240 1.00 88.81 179 VAL A N 1
ATOM 1493 C CA . VAL A 1 179 ? -4.125 -8.650 -10.274 1.00 88.81 179 VAL A CA 1
ATOM 1494 C C . VAL A 1 179 ? -4.032 -7.551 -11.337 1.00 88.81 179 VAL A C 1
ATOM 1496 O O . VAL A 1 179 ? -3.990 -7.861 -12.524 1.00 88.81 179 VAL A O 1
ATOM 1499 N N . SER A 1 180 ? -3.913 -6.280 -10.933 1.00 87.44 180 SER A N 1
ATOM 1500 C CA . SER A 1 180 ? -3.720 -5.148 -11.863 1.00 87.44 180 SER A CA 1
ATOM 1501 C C . SER A 1 180 ? -2.425 -5.273 -12.685 1.00 87.44 180 SER A C 1
ATOM 1503 O O . SER A 1 180 ? -2.351 -4.920 -13.864 1.00 87.44 180 SER A O 1
ATOM 1505 N N . LEU A 1 181 ? -1.391 -5.870 -12.093 1.00 86.25 181 LEU A N 1
ATOM 1506 C CA . LEU A 1 181 ? -0.119 -6.194 -12.734 1.00 86.25 181 LEU A CA 1
ATOM 1507 C C . LEU A 1 181 ? -0.155 -7.489 -13.569 1.00 86.25 181 LEU A C 1
ATOM 1509 O O . LEU A 1 181 ? 0.883 -7.875 -14.110 1.00 86.25 181 LEU A O 1
ATOM 1513 N N . HIS A 1 182 ? -1.322 -8.115 -13.734 1.00 86.12 182 HIS A N 1
ATOM 1514 C CA . HIS A 1 182 ? -1.539 -9.322 -14.539 1.00 86.12 182 HIS A CA 1
ATOM 1515 C C . HIS A 1 182 ? -0.748 -10.554 -14.057 1.00 86.12 182 HIS A C 1
ATOM 1517 O O . HIS A 1 182 ? -0.463 -11.459 -14.843 1.00 86.12 182 HIS A O 1
ATOM 1523 N N . PHE A 1 183 ? -0.391 -10.617 -12.769 1.00 85.06 183 PHE A N 1
ATOM 1524 C CA . PHE A 1 183 ? 0.172 -11.835 -12.185 1.00 85.06 183 PHE A CA 1
ATOM 1525 C C . PHE A 1 183 ? -0.911 -12.900 -11.991 1.00 85.06 183 PHE A C 1
ATOM 1527 O O . PHE A 1 183 ? -2.067 -12.608 -11.668 1.00 85.06 183 PHE A O 1
ATOM 1534 N N . ARG A 1 184 ? -0.530 -14.169 -12.171 1.00 83.44 184 ARG A N 1
ATOM 1535 C CA . ARG A 1 184 ? -1.421 -15.312 -11.951 1.00 83.44 184 ARG A CA 1
ATOM 1536 C C . ARG A 1 184 ? -1.412 -15.684 -10.472 1.00 83.44 184 ARG A C 1
ATOM 1538 O O . ARG A 1 184 ? -0.459 -16.280 -9.986 1.00 83.44 184 ARG A O 1
ATOM 1545 N N . LEU A 1 185 ? -2.483 -15.329 -9.772 1.00 82.12 185 LEU A N 1
ATOM 1546 C CA . LEU A 1 185 ? -2.714 -15.714 -8.378 1.00 82.12 185 LEU A CA 1
ATOM 1547 C C . LEU A 1 185 ? -3.605 -16.957 -8.299 1.00 82.12 185 LEU A C 1
ATOM 1549 O O . LEU A 1 185 ? -4.542 -17.092 -9.091 1.00 82.12 185 LEU A O 1
ATOM 1553 N N . SER A 1 186 ? -3.338 -17.819 -7.313 1.00 83.69 186 SER A N 1
ATOM 1554 C CA . SER A 1 186 ? -4.211 -18.946 -6.965 1.00 83.69 186 SER A CA 1
ATOM 1555 C C . SER A 1 186 ? -5.600 -18.451 -6.556 1.00 83.69 186 SER A C 1
ATOM 1557 O O . SER A 1 186 ? -5.727 -17.405 -5.917 1.00 83.69 186 SER A O 1
ATOM 1559 N N . TYR A 1 187 ? -6.635 -19.216 -6.904 1.00 82.75 187 TYR A N 1
ATOM 1560 C CA . TYR A 1 187 ? -8.025 -18.890 -6.580 1.00 82.75 187 TYR A CA 1
ATOM 1561 C C . TYR A 1 187 ? -8.241 -18.721 -5.069 1.00 82.75 187 TYR A C 1
ATOM 1563 O O . TYR A 1 187 ? -8.841 -17.736 -4.655 1.00 82.75 187 TYR A O 1
ATOM 1571 N N . ALA A 1 188 ? -7.660 -19.602 -4.249 1.00 82.31 188 ALA A N 1
ATOM 1572 C CA . ALA A 1 188 ? -7.806 -19.562 -2.791 1.00 82.31 188 ALA A CA 1
ATOM 1573 C C . ALA A 1 188 ? -7.342 -18.229 -2.174 1.00 82.31 188 ALA A C 1
ATOM 1575 O O . ALA A 1 188 ? -8.020 -17.669 -1.320 1.00 82.31 188 ALA A O 1
ATOM 1576 N N . VAL A 1 189 ? -6.220 -17.679 -2.655 1.00 82.75 189 VAL A N 1
ATOM 1577 C CA . VAL A 1 189 ? -5.682 -16.398 -2.164 1.00 82.75 189 VAL A CA 1
ATOM 1578 C C . VAL A 1 189 ? -6.576 -15.229 -2.576 1.00 82.75 189 VAL A C 1
ATOM 1580 O O . VAL A 1 189 ? -6.729 -14.278 -1.816 1.00 82.75 189 VAL A O 1
ATOM 1583 N N . LYS A 1 190 ? -7.183 -15.291 -3.769 1.00 84.69 190 LYS A N 1
ATOM 1584 C CA . LYS A 1 190 ? -8.126 -14.260 -4.220 1.00 84.69 190 LYS A CA 1
ATOM 1585 C C . LYS A 1 190 ? -9.393 -14.258 -3.373 1.00 84.69 190 LYS A C 1
ATOM 1587 O O . LYS A 1 190 ? -9.763 -13.201 -2.888 1.00 84.69 190 LYS A O 1
ATOM 1592 N N . VAL A 1 191 ? -9.992 -15.429 -3.151 1.00 86.38 191 VAL A N 1
ATOM 1593 C CA . VAL A 1 191 ? -11.211 -15.561 -2.338 1.00 86.38 191 VAL A CA 1
ATOM 1594 C C . VAL A 1 191 ? -10.973 -15.058 -0.917 1.00 86.38 191 VAL A C 1
ATOM 1596 O O . VAL A 1 191 ? -11.694 -14.173 -0.472 1.00 86.38 191 VAL A O 1
ATOM 1599 N N . GLY A 1 192 ? -9.906 -15.512 -0.249 1.00 83.56 192 GLY A N 1
ATOM 1600 C CA . GLY A 1 192 ? -9.597 -15.043 1.106 1.00 83.56 192 GLY A CA 1
ATOM 1601 C C . GLY A 1 192 ? -9.316 -13.535 1.178 1.00 83.56 192 GLY A C 1
ATOM 1602 O O . GLY A 1 192 ? -9.695 -12.875 2.142 1.00 83.56 192 GLY A O 1
ATOM 1603 N N . ALA A 1 193 ? -8.694 -12.955 0.145 1.00 85.94 193 ALA A N 1
ATOM 1604 C CA . ALA A 1 193 ? -8.486 -11.509 0.064 1.00 85.94 193 ALA A CA 1
ATOM 1605 C C . ALA A 1 193 ? -9.789 -10.729 -0.175 1.00 85.94 193 ALA A C 1
ATOM 1607 O O . ALA A 1 193 ? -9.960 -9.648 0.389 1.00 85.94 193 ALA A O 1
ATOM 1608 N N . ASP A 1 194 ? -10.697 -11.256 -0.996 1.00 87.00 194 ASP A N 1
ATOM 1609 C CA . ASP A 1 194 ? -12.002 -10.647 -1.250 1.00 87.00 194 ASP A CA 1
ATOM 1610 C C . ASP A 1 194 ? -12.900 -10.719 -0.001 1.00 87.00 194 ASP A C 1
ATOM 1612 O O . ASP A 1 194 ? -13.509 -9.713 0.362 1.00 87.00 194 ASP A O 1
ATOM 1616 N N . GLU A 1 195 ? -12.901 -11.840 0.727 1.00 85.44 195 GLU A N 1
ATOM 1617 C CA . GLU A 1 195 ? -13.585 -11.984 2.023 1.00 85.44 195 GLU A CA 1
ATOM 1618 C C . GLU A 1 195 ? -13.028 -11.018 3.080 1.00 85.44 195 GLU A C 1
ATOM 1620 O O . GLU A 1 195 ? -13.779 -10.286 3.730 1.00 85.44 195 GLU A O 1
ATOM 1625 N N . ALA A 1 196 ? -11.700 -10.938 3.214 1.00 86.88 196 ALA A N 1
ATOM 1626 C CA . ALA A 1 196 ? -11.056 -9.989 4.120 1.00 86.88 196 ALA A CA 1
ATOM 1627 C C . ALA A 1 196 ? -11.400 -8.532 3.770 1.00 86.88 196 ALA A C 1
ATOM 1629 O O . ALA A 1 196 ? -11.612 -7.700 4.655 1.00 86.88 196 ALA A O 1
ATOM 1630 N N . LYS A 1 197 ? -11.483 -8.212 2.474 1.00 89.19 197 LYS A N 1
ATOM 1631 C CA . LYS A 1 197 ? -11.857 -6.883 1.984 1.00 89.19 197 LYS A CA 1
ATOM 1632 C C . LYS A 1 197 ? -13.314 -6.533 2.303 1.00 89.19 197 LYS A C 1
ATOM 1634 O O . LYS A 1 197 ? -13.580 -5.370 2.600 1.00 89.19 197 LYS A O 1
ATOM 1639 N N . LEU A 1 198 ? -14.239 -7.494 2.247 1.00 88.75 198 LEU A N 1
ATOM 1640 C CA . LEU A 1 198 ? -15.642 -7.282 2.628 1.00 88.75 198 LEU A CA 1
ATOM 1641 C C . LEU A 1 198 ? -15.780 -6.972 4.124 1.00 88.75 198 LEU A C 1
ATOM 1643 O O . LEU A 1 198 ? -16.535 -6.077 4.495 1.00 88.75 198 LEU A O 1
ATOM 1647 N N . ASN A 1 199 ? -14.994 -7.648 4.965 1.00 87.75 199 ASN A N 1
ATOM 1648 C CA . ASN A 1 199 ? -15.030 -7.475 6.421 1.00 87.75 199 ASN A CA 1
ATOM 1649 C C . ASN A 1 199 ? -14.207 -6.282 6.939 1.00 87.75 199 ASN A C 1
ATOM 1651 O O . ASN A 1 199 ? -14.425 -5.811 8.056 1.00 87.75 199 ASN A O 1
ATOM 1655 N N . TYR A 1 200 ? -13.295 -5.749 6.120 1.00 90.19 200 TYR A N 1
ATOM 1656 C CA . TYR A 1 200 ? -12.441 -4.607 6.451 1.00 90.19 200 TYR A CA 1
ATOM 1657 C C . TYR A 1 200 ? -13.176 -3.379 7.025 1.00 90.19 200 TYR A C 1
ATOM 1659 O O . TYR A 1 200 ? -12.764 -2.917 8.091 1.00 90.19 200 TYR A O 1
ATOM 1667 N N . PRO A 1 201 ? -14.228 -2.814 6.392 1.00 91.25 201 PRO A N 1
ATOM 1668 C CA . PRO A 1 201 ? -14.907 -1.636 6.937 1.00 91.25 201 PRO A CA 1
ATOM 1669 C C . PRO A 1 201 ? -15.466 -1.895 8.340 1.00 91.25 201 PRO A C 1
ATOM 1671 O O . PRO A 1 201 ? -15.278 -1.067 9.229 1.00 91.25 201 PRO A O 1
ATOM 1674 N N . PHE A 1 202 ? -16.062 -3.069 8.571 1.00 90.25 202 PHE A N 1
ATOM 1675 C CA . PHE A 1 202 ? -16.599 -3.436 9.880 1.00 90.25 202 PHE A CA 1
ATOM 1676 C C . PHE A 1 202 ? -15.492 -3.574 10.924 1.00 90.25 202 PHE A C 1
ATOM 1678 O O . PHE A 1 202 ? -15.618 -3.041 12.024 1.00 90.25 202 PHE A O 1
ATOM 1685 N N . ALA A 1 203 ? -14.379 -4.219 10.567 1.00 89.38 203 ALA A N 1
ATOM 1686 C CA . ALA A 1 203 ? -13.225 -4.353 11.446 1.00 89.38 203 ALA A CA 1
ATOM 1687 C C . ALA A 1 203 ? -12.618 -2.997 11.830 1.00 89.38 203 ALA A C 1
ATOM 1689 O O . ALA A 1 203 ? -12.273 -2.786 12.992 1.00 89.38 203 ALA A O 1
ATOM 1690 N N . MET A 1 204 ? -12.522 -2.059 10.882 1.00 90.62 204 MET A N 1
ATOM 1691 C CA . MET A 1 204 ? -12.015 -0.710 11.148 1.00 90.62 204 MET A CA 1
ATOM 1692 C C . MET A 1 204 ? -12.937 0.069 12.088 1.00 90.62 204 MET A C 1
ATOM 1694 O O . MET A 1 204 ? -12.448 0.663 13.047 1.00 90.62 204 MET A O 1
ATOM 1698 N N . THR A 1 205 ? -14.253 0.033 11.857 1.00 91.31 205 THR A N 1
ATOM 1699 C CA . THR A 1 205 ? -15.226 0.700 12.733 1.00 91.31 205 THR A CA 1
ATOM 1700 C C . THR A 1 205 ? -15.227 0.098 14.134 1.00 91.31 205 THR A C 1
ATOM 1702 O O . THR A 1 205 ? -15.218 0.844 15.106 1.00 91.31 205 THR A O 1
ATOM 1705 N N . LEU A 1 206 ? -15.182 -1.233 14.259 1.00 90.69 206 LEU A N 1
ATOM 1706 C CA . LEU A 1 206 ? -15.087 -1.899 15.560 1.00 90.69 206 LEU A CA 1
ATOM 1707 C C . LEU A 1 206 ? -13.792 -1.521 16.282 1.00 90.69 206 LEU A C 1
ATOM 1709 O O . LEU A 1 206 ? -13.832 -1.200 17.464 1.00 90.69 206 LEU A O 1
ATOM 1713 N N . ARG A 1 207 ? -12.655 -1.510 15.577 1.00 90.44 207 ARG A N 1
ATOM 1714 C CA . ARG A 1 207 ? -11.358 -1.159 16.166 1.00 90.44 207 ARG A CA 1
ATOM 1715 C C . ARG A 1 207 ? -11.356 0.274 16.682 1.00 90.44 207 ARG A C 1
ATOM 1717 O O . ARG A 1 207 ? -10.864 0.517 17.781 1.00 90.44 207 ARG A O 1
ATOM 1724 N N . GLU A 1 208 ? -11.914 1.199 15.906 1.00 89.94 208 GLU A N 1
ATOM 1725 C CA . GLU A 1 208 ? -12.037 2.591 16.326 1.00 89.94 208 GLU A CA 1
ATOM 1726 C C . GLU A 1 208 ? -13.003 2.726 17.505 1.00 89.94 208 GLU A C 1
ATOM 1728 O O . GLU A 1 208 ? -12.632 3.304 18.516 1.00 89.94 208 GLU A O 1
ATOM 1733 N N . ALA A 1 209 ? -14.180 2.097 17.456 1.00 91.31 209 ALA A N 1
ATOM 1734 C CA . ALA A 1 209 ? -15.140 2.123 18.559 1.00 91.31 209 ALA A CA 1
ATOM 1735 C C . ALA A 1 209 ? -14.545 1.554 19.860 1.00 91.31 209 ALA A C 1
ATOM 1737 O O . ALA A 1 209 ? -14.678 2.152 20.926 1.00 91.31 209 ALA A O 1
ATOM 1738 N N . THR A 1 210 ? -13.835 0.425 19.798 1.00 89.31 210 THR A N 1
ATOM 1739 C CA . THR A 1 210 ? -13.166 -0.144 20.973 1.00 89.31 210 THR A CA 1
ATOM 1740 C C . THR A 1 210 ? -12.063 0.781 21.488 1.00 89.31 210 THR A C 1
ATOM 1742 O O . THR A 1 210 ? -11.969 1.002 22.695 1.00 89.31 210 THR A O 1
ATOM 1745 N N . ARG A 1 211 ? -11.263 1.380 20.596 1.00 89.38 211 ARG A N 1
ATOM 1746 C CA . ARG A 1 211 ? -10.237 2.360 20.971 1.00 89.38 211 ARG A CA 1
ATOM 1747 C C . ARG A 1 211 ? -10.847 3.587 21.650 1.00 89.38 211 ARG A C 1
ATOM 1749 O O . ARG A 1 211 ? -10.375 3.971 22.719 1.00 89.38 211 ARG A O 1
ATOM 1756 N N . THR A 1 212 ? -11.893 4.171 21.072 1.00 91.12 212 THR A N 1
ATOM 1757 C CA . THR A 1 212 ? -12.623 5.312 21.637 1.00 91.12 212 THR A CA 1
ATOM 1758 C C . THR A 1 212 ? -13.209 4.962 22.999 1.00 91.12 212 THR A C 1
ATOM 1760 O O . THR A 1 212 ? -13.076 5.743 23.940 1.00 91.12 212 THR A O 1
ATOM 1763 N N . TYR A 1 213 ? -13.777 3.764 23.159 1.00 89.75 213 TYR A N 1
ATOM 1764 C CA . TYR A 1 213 ? -14.268 3.287 24.452 1.00 89.75 213 TYR A CA 1
ATOM 1765 C C . TYR A 1 213 ? -13.146 3.186 25.500 1.00 89.75 213 TYR A C 1
ATOM 1767 O O . TYR A 1 213 ? -13.282 3.706 26.604 1.00 89.75 213 TYR A O 1
ATOM 1775 N N . MET A 1 214 ? -11.992 2.599 25.165 1.00 87.56 214 MET A N 1
ATOM 1776 C CA . MET A 1 214 ? -10.861 2.538 26.103 1.00 87.56 214 MET A CA 1
ATOM 1777 C C . MET A 1 214 ? -10.344 3.933 26.483 1.00 87.56 214 MET A C 1
ATOM 1779 O O . MET A 1 214 ? -10.084 4.204 27.656 1.00 87.56 214 MET A O 1
ATOM 1783 N N . GLN A 1 215 ? -10.226 4.834 25.504 1.00 88.12 215 GLN A N 1
ATOM 1784 C CA . GLN A 1 215 ? -9.787 6.212 25.731 1.00 88.12 215 GLN A CA 1
ATOM 1785 C C . GLN A 1 215 ? -10.779 7.008 26.585 1.00 88.12 215 GLN A C 1
ATOM 1787 O O . GLN A 1 215 ? -10.362 7.774 27.450 1.00 88.12 215 GLN A O 1
ATOM 1792 N N . THR A 1 216 ? -12.082 6.827 26.373 1.00 88.06 216 THR A N 1
ATOM 1793 C CA . THR A 1 216 ? -13.123 7.477 27.182 1.00 88.06 216 THR A CA 1
ATOM 1794 C C . THR A 1 216 ? -13.164 6.908 28.591 1.00 88.06 216 THR A C 1
ATOM 1796 O O . THR A 1 216 ? -13.190 7.691 29.535 1.00 88.06 216 THR A O 1
ATOM 1799 N N . CYS A 1 217 ? -13.036 5.589 28.770 1.00 86.25 217 CYS A N 1
ATOM 1800 C CA . CYS A 1 217 ? -12.890 4.979 30.093 1.00 86.25 217 CYS A CA 1
ATOM 1801 C C . CYS A 1 217 ? -11.681 5.518 30.871 1.00 86.25 217 CYS A C 1
ATOM 1803 O O . CYS A 1 217 ? -11.783 5.720 32.078 1.00 86.25 217 CYS A O 1
ATOM 1805 N N . ALA A 1 218 ? -10.558 5.796 30.201 1.00 85.88 218 ALA A N 1
ATOM 1806 C CA . ALA A 1 218 ? -9.376 6.371 30.846 1.00 85.88 218 ALA A CA 1
ATOM 1807 C C . ALA A 1 218 ? -9.584 7.817 31.344 1.00 85.88 218 ALA A C 1
ATOM 1809 O O . ALA A 1 218 ? -8.885 8.245 32.259 1.00 85.88 218 ALA A O 1
ATOM 1810 N N . LYS A 1 219 ? -10.544 8.561 30.774 1.00 85.44 219 LYS A N 1
ATOM 1811 C CA . LYS A 1 219 ? -10.887 9.935 31.187 1.00 85.44 219 LYS A CA 1
ATOM 1812 C C . LYS A 1 219 ? -11.853 9.992 32.379 1.00 85.44 219 LYS A C 1
ATOM 1814 O O . LYS A 1 219 ? -12.095 11.074 32.906 1.00 85.44 219 LYS A O 1
ATOM 1819 N N . ILE A 1 220 ? -12.433 8.865 32.800 1.00 84.56 220 ILE A N 1
ATOM 1820 C CA . ILE A 1 220 ? -13.447 8.846 33.861 1.00 84.56 220 ILE A CA 1
ATOM 1821 C C . ILE A 1 220 ? -12.787 9.049 35.229 1.00 84.56 220 ILE A C 1
ATOM 1823 O O . ILE A 1 220 ? -12.086 8.179 35.747 1.00 84.56 220 ILE A O 1
ATOM 1827 N N . THR A 1 221 ? -13.073 10.192 35.849 1.00 80.94 221 THR A N 1
ATOM 1828 C CA . THR A 1 221 ? -12.687 10.501 37.233 1.00 80.94 221 THR A CA 1
ATOM 1829 C C . THR A 1 221 ? -13.679 9.886 38.229 1.00 80.94 221 THR A C 1
ATOM 1831 O O . THR A 1 221 ? -14.864 9.723 37.929 1.00 80.94 221 THR A O 1
ATOM 1834 N N . LYS A 1 222 ? -13.227 9.594 39.458 1.00 77.88 222 LYS A N 1
ATOM 1835 C CA . LYS A 1 222 ? -14.040 8.974 40.528 1.00 77.88 222 LYS A CA 1
ATOM 1836 C C . LYS A 1 222 ? -15.359 9.707 40.836 1.00 77.88 222 LYS A C 1
ATOM 1838 O O . LYS A 1 222 ? -16.310 9.050 41.239 1.00 77.88 222 LYS A O 1
ATOM 1843 N N . GLY A 1 223 ? -15.424 11.027 40.632 1.00 75.25 223 GLY A N 1
ATOM 1844 C CA . GLY A 1 223 ? -16.642 11.821 40.851 1.00 75.25 223 GLY A CA 1
ATOM 1845 C C . GLY A 1 223 ? -17.726 11.625 39.784 1.00 75.25 223 GLY A C 1
ATOM 1846 O O . GLY A 1 223 ? -18.907 11.663 40.104 1.00 75.25 223 GLY A O 1
ATOM 1847 N N . ILE A 1 224 ? -17.338 11.350 38.534 1.00 79.56 224 ILE A N 1
ATOM 1848 C CA . ILE A 1 224 ? -18.262 11.245 37.387 1.00 79.56 224 ILE A CA 1
ATOM 1849 C C . ILE A 1 224 ? -18.675 9.783 37.136 1.00 79.56 224 ILE A C 1
ATOM 1851 O O . ILE A 1 224 ? -19.725 9.504 36.559 1.00 79.56 224 ILE A O 1
ATOM 1855 N N . ALA A 1 225 ? -17.883 8.829 37.637 1.00 82.00 225 ALA A N 1
ATOM 1856 C CA . ALA A 1 225 ? -18.148 7.395 37.552 1.00 82.00 225 ALA A CA 1
ATOM 1857 C C . ALA A 1 225 ? -19.606 6.979 37.873 1.00 82.00 225 ALA A C 1
ATOM 1859 O O . ALA A 1 225 ? -20.186 6.259 37.058 1.00 82.00 225 ALA A O 1
ATOM 1860 N N . PRO A 1 226 ? -20.251 7.428 38.974 1.00 84.69 226 PRO A N 1
ATOM 1861 C CA . PRO A 1 226 ? -21.635 7.037 39.260 1.00 84.69 226 PRO A CA 1
ATOM 1862 C C . PRO A 1 226 ? -22.656 7.606 38.262 1.00 84.69 226 PRO A C 1
ATOM 1864 O O . PRO A 1 226 ? -23.657 6.951 37.987 1.00 84.69 226 PRO A O 1
ATOM 1867 N N . MET A 1 227 ? -22.407 8.784 37.681 1.00 81.56 227 MET A N 1
ATOM 1868 C CA . MET A 1 227 ? -23.323 9.424 36.724 1.00 81.56 227 MET A CA 1
ATOM 1869 C C . MET A 1 227 ? -23.304 8.732 35.355 1.00 81.56 227 MET A C 1
ATOM 1871 O O . MET A 1 227 ? -24.302 8.721 34.639 1.00 81.56 227 MET A O 1
ATOM 1875 N N . ILE A 1 228 ? -22.167 8.125 35.002 1.00 87.62 228 ILE A N 1
ATOM 1876 C CA . ILE A 1 228 ? -21.930 7.483 33.702 1.00 87.62 228 ILE A CA 1
ATOM 1877 C C . ILE A 1 228 ? -22.180 5.965 33.747 1.00 87.62 228 ILE A C 1
ATOM 1879 O O . ILE A 1 228 ? -22.327 5.333 32.700 1.00 87.62 228 ILE A O 1
ATOM 1883 N N . ALA A 1 229 ? -22.295 5.375 34.941 1.00 85.12 229 ALA A N 1
ATOM 1884 C CA . ALA A 1 229 ? -22.380 3.929 35.147 1.00 85.12 229 ALA A CA 1
ATOM 1885 C C . ALA A 1 229 ? -23.454 3.231 34.290 1.00 85.12 229 ALA A C 1
ATOM 1887 O O . ALA A 1 229 ? -23.181 2.181 33.713 1.00 85.12 229 ALA A O 1
ATOM 1888 N N . SER A 1 230 ? -24.646 3.826 34.138 1.00 87.94 230 SER A N 1
ATOM 1889 C CA . SER A 1 230 ? -25.723 3.239 33.322 1.00 87.94 230 SER A CA 1
ATOM 1890 C C . SER A 1 230 ? -25.364 3.157 31.834 1.00 87.94 230 SER A C 1
ATOM 1892 O O . SER A 1 230 ? -25.643 2.159 31.176 1.00 87.94 230 SER A O 1
ATOM 1894 N N . GLU A 1 231 ? -24.719 4.188 31.291 1.00 86.62 231 GLU A N 1
ATOM 1895 C CA . GLU A 1 231 ? -24.314 4.215 29.882 1.00 86.62 231 GLU A CA 1
ATOM 1896 C C . GLU A 1 231 ? -23.099 3.321 29.641 1.00 86.62 231 GLU A C 1
ATOM 1898 O O . GLU A 1 231 ? -23.037 2.616 28.636 1.00 86.62 231 GLU A O 1
ATOM 1903 N N . GLN A 1 232 ? -22.177 3.278 30.605 1.00 87.12 232 GLN A N 1
ATOM 1904 C CA . GLN A 1 232 ? -21.052 2.352 30.574 1.00 87.12 232 GLN A CA 1
ATOM 1905 C C . GLN A 1 232 ? -21.531 0.895 30.565 1.00 87.12 232 GLN A C 1
ATOM 1907 O O . GLN A 1 232 ? -21.022 0.090 29.788 1.00 87.12 232 GLN A O 1
ATOM 1912 N N . GLN A 1 233 ? -22.534 0.565 31.383 1.00 90.00 233 GLN A N 1
ATOM 1913 C CA . GLN A 1 233 ? -23.127 -0.768 31.421 1.00 90.00 233 GLN A CA 1
ATOM 1914 C C . GLN A 1 233 ? -23.744 -1.150 30.068 1.00 90.00 233 GLN A C 1
ATOM 1916 O O . GLN A 1 233 ? -23.458 -2.233 29.569 1.00 90.00 233 GLN A O 1
ATOM 1921 N N . LYS A 1 234 ? -24.503 -0.252 29.423 1.00 89.94 234 LYS A N 1
ATOM 1922 C CA . LYS A 1 234 ? -25.084 -0.504 28.088 1.00 89.94 234 LYS A CA 1
ATOM 1923 C C . LYS A 1 234 ? -24.018 -0.829 27.039 1.00 89.94 234 LYS A C 1
ATOM 1925 O O . LYS A 1 234 ? -24.198 -1.745 26.241 1.00 89.94 234 LYS A O 1
ATOM 1930 N N . VAL A 1 235 ? -22.900 -0.097 27.043 1.00 89.44 235 VAL A N 1
ATOM 1931 C CA . VAL A 1 235 ? -21.783 -0.364 26.121 1.00 89.44 235 VAL A CA 1
ATOM 1932 C C . VAL A 1 235 ? -21.136 -1.717 26.431 1.00 89.44 235 VAL A C 1
ATOM 1934 O O . VAL A 1 235 ? -20.851 -2.479 25.510 1.00 89.44 235 VAL A O 1
ATOM 1937 N N . GLN A 1 236 ? -20.940 -2.052 27.709 1.00 89.31 236 GLN A N 1
ATOM 1938 C CA . GLN A 1 236 ? -20.380 -3.345 28.121 1.00 89.31 236 GLN A CA 1
ATOM 1939 C C . GLN A 1 236 ? -21.287 -4.526 27.762 1.00 89.31 236 GLN A C 1
ATOM 1941 O O . GLN A 1 236 ? -20.782 -5.548 27.304 1.00 89.31 236 GLN A O 1
ATOM 1946 N N . GLU A 1 237 ? -22.603 -4.382 27.916 1.00 91.62 237 GLU A N 1
ATOM 1947 C CA . GLU A 1 237 ? -23.595 -5.378 27.496 1.00 91.62 237 GLU A CA 1
ATOM 1948 C C . GLU A 1 237 ? -23.524 -5.613 25.984 1.00 91.62 237 GLU A C 1
ATOM 1950 O O . GLU A 1 237 ? -23.411 -6.755 25.539 1.00 91.62 237 GLU A O 1
ATOM 1955 N N . THR A 1 238 ? -23.460 -4.546 25.183 1.00 88.56 238 THR A N 1
ATOM 1956 C CA . THR A 1 238 ? -23.282 -4.682 23.733 1.00 88.56 238 THR A CA 1
ATOM 1957 C C . THR A 1 238 ? -21.941 -5.323 23.381 1.00 88.56 238 THR A C 1
ATOM 1959 O O . THR A 1 238 ? -21.895 -6.168 22.496 1.00 88.56 238 THR A O 1
ATOM 1962 N N . ILE A 1 239 ? -20.848 -4.997 24.075 1.00 87.75 239 ILE A N 1
ATOM 1963 C CA . ILE A 1 239 ? -19.556 -5.671 23.860 1.00 87.75 239 ILE A CA 1
ATOM 1964 C C . ILE A 1 239 ? -19.649 -7.164 24.214 1.00 87.75 239 ILE A C 1
ATOM 1966 O O . ILE A 1 239 ? -19.101 -7.995 23.488 1.00 87.75 239 ILE A O 1
ATOM 1970 N N . ALA A 1 240 ? -20.362 -7.522 25.286 1.00 88.06 240 ALA A N 1
ATOM 1971 C CA . ALA A 1 240 ? -20.569 -8.907 25.700 1.00 88.06 240 ALA A CA 1
ATOM 1972 C C . ALA A 1 240 ? -21.379 -9.708 24.664 1.00 88.06 240 ALA A C 1
ATOM 1974 O O . ALA A 1 240 ? -20.986 -10.830 24.336 1.00 88.06 240 ALA A O 1
ATOM 1975 N N . ASP A 1 241 ? -22.420 -9.108 24.072 1.00 87.44 241 ASP A N 1
ATOM 1976 C CA . ASP A 1 241 ? -23.147 -9.666 22.916 1.00 87.44 241 ASP A CA 1
ATOM 1977 C C . ASP A 1 241 ? -22.211 -9.928 21.717 1.00 87.44 241 ASP A C 1
ATOM 1979 O O . ASP A 1 241 ? -22.447 -10.830 20.910 1.00 87.44 241 ASP A O 1
ATOM 1983 N N . GLY A 1 242 ? -21.147 -9.127 21.606 1.00 83.88 242 GLY A N 1
ATOM 1984 C CA . GLY A 1 242 ? -20.095 -9.173 20.593 1.00 83.88 242 GLY A CA 1
ATOM 1985 C C . GLY A 1 242 ? -19.116 -10.342 20.693 1.00 83.88 242 GLY A C 1
ATOM 1986 O O . GLY A 1 242 ? -18.604 -10.811 19.679 1.00 83.88 242 GLY A O 1
ATOM 1987 N N . LEU A 1 243 ? -18.829 -10.832 21.898 1.00 83.31 243 LEU A N 1
ATOM 1988 C CA . LEU A 1 243 ? -17.782 -11.837 22.133 1.00 83.31 243 LEU A CA 1
ATOM 1989 C C . LEU A 1 243 ? -17.970 -13.180 21.391 1.00 83.31 243 LEU A C 1
ATOM 1991 O O . LEU A 1 243 ? -16.968 -13.738 20.927 1.00 83.31 243 LEU A O 1
ATOM 1995 N N . PRO A 1 244 ? -19.190 -13.741 21.252 1.00 85.81 244 PRO A N 1
ATOM 1996 C CA . PRO A 1 244 ? -19.391 -14.986 20.511 1.00 85.81 244 PRO A CA 1
ATOM 1997 C C . PRO A 1 244 ? -19.486 -14.792 18.989 1.00 85.81 244 PRO A C 1
ATOM 1999 O O . PRO A 1 244 ? -19.486 -15.789 18.262 1.00 85.81 244 PRO A O 1
ATOM 2002 N N . LEU A 1 245 ? -19.586 -13.552 18.493 1.00 85.69 245 LEU A N 1
ATOM 2003 C CA . LEU A 1 245 ? -19.762 -13.277 17.067 1.00 85.69 245 LEU A CA 1
ATOM 2004 C C . LEU A 1 245 ? -18.496 -13.625 16.267 1.00 85.69 245 LEU A C 1
ATOM 2006 O O . LEU A 1 245 ? -17.360 -13.387 16.685 1.00 85.69 245 LEU A O 1
ATOM 2010 N N . LYS A 1 246 ? -18.716 -14.205 15.088 1.00 86.75 246 LYS A N 1
ATOM 2011 C CA . LYS A 1 246 ? -17.691 -14.555 14.095 1.00 86.75 246 LYS A CA 1
ATOM 2012 C C . LYS A 1 246 ? -17.827 -13.665 12.870 1.00 86.75 246 LYS A C 1
ATOM 2014 O O . LYS A 1 246 ? -18.933 -13.188 12.626 1.00 86.75 246 LYS A O 1
ATOM 2019 N N . TRP A 1 247 ? -16.748 -13.510 12.101 1.00 82.69 247 TRP A N 1
ATOM 2020 C CA . TRP A 1 247 ? -16.713 -12.695 10.875 1.00 82.69 247 TRP A CA 1
ATOM 2021 C C . TRP A 1 247 ? -17.713 -13.130 9.790 1.00 82.69 247 TRP A C 1
ATOM 2023 O O . TRP A 1 247 ? -18.119 -12.304 8.985 1.00 82.69 247 TRP A O 1
ATOM 2033 N N . ASP A 1 248 ? -18.148 -14.388 9.805 1.00 79.75 248 ASP A N 1
ATOM 2034 C CA . ASP A 1 248 ? -19.146 -14.960 8.884 1.00 79.75 248 ASP A CA 1
ATOM 2035 C C . ASP A 1 248 ? -20.618 -14.699 9.291 1.00 79.75 248 ASP A C 1
ATOM 2037 O O . ASP A 1 248 ? -21.556 -15.242 8.721 1.00 79.75 248 ASP A O 1
ATOM 2041 N N . SER A 1 249 ? -20.864 -13.913 10.342 1.00 82.44 249 SER A N 1
ATOM 2042 C CA . SER A 1 249 ? -22.227 -13.656 10.819 1.00 82.44 249 SER A CA 1
ATOM 2043 C C . SER A 1 249 ? -22.898 -12.509 10.059 1.00 82.44 249 SER A C 1
ATOM 2045 O O . SER A 1 249 ? -22.438 -11.368 10.129 1.00 82.44 249 SER A O 1
ATOM 2047 N N . ASP A 1 250 ? -24.079 -12.763 9.485 1.00 79.31 250 ASP A N 1
ATOM 2048 C CA . ASP A 1 250 ? -24.945 -11.746 8.851 1.00 79.31 250 ASP A CA 1
ATOM 2049 C C . ASP A 1 250 ? -25.289 -10.566 9.779 1.00 79.31 250 ASP A C 1
ATOM 2051 O O . ASP A 1 250 ? -25.675 -9.482 9.343 1.00 79.31 250 ASP A O 1
ATOM 2055 N N . LYS A 1 251 ? -25.163 -10.760 11.097 1.00 83.31 251 LYS A N 1
ATOM 2056 C CA . LYS A 1 251 ? -25.503 -9.745 12.101 1.00 83.31 251 LYS A CA 1
ATOM 2057 C C . LYS A 1 251 ? -24.403 -8.707 12.316 1.00 83.31 251 LYS A C 1
ATOM 2059 O O . LYS A 1 251 ? -24.665 -7.724 13.013 1.00 83.31 251 LYS A O 1
ATOM 2064 N N . ILE A 1 252 ? -23.205 -8.889 11.751 1.00 86.06 252 ILE A N 1
ATOM 2065 C CA . ILE A 1 252 ? -22.056 -8.002 12.002 1.00 86.06 252 ILE A CA 1
ATOM 2066 C C . ILE A 1 252 ? -22.355 -6.563 11.625 1.00 86.06 252 ILE A C 1
ATOM 2068 O O . ILE A 1 252 ? -22.097 -5.677 12.429 1.00 86.06 252 ILE A O 1
ATOM 2072 N N . GLU A 1 253 ? -22.950 -6.317 10.461 1.00 87.31 253 GLU A N 1
ATOM 2073 C CA . GLU A 1 253 ? -23.233 -4.952 10.014 1.00 87.31 253 GLU A CA 1
ATOM 2074 C C . GLU A 1 253 ? -24.127 -4.204 11.017 1.00 87.31 253 GLU A C 1
ATOM 2076 O O . GLU A 1 253 ? -23.795 -3.107 11.477 1.00 87.31 253 GLU A O 1
ATOM 2081 N N . SER A 1 254 ? -25.228 -4.840 11.431 1.00 89.62 254 SER A N 1
ATOM 2082 C CA . SER A 1 254 ? -26.149 -4.276 12.422 1.00 89.62 254 SER A CA 1
ATOM 2083 C C . SER A 1 254 ? -25.490 -4.078 13.792 1.00 89.62 254 SER A C 1
ATOM 2085 O O . SER A 1 254 ? -25.703 -3.057 14.449 1.00 89.62 254 SER A O 1
ATOM 2087 N N . TYR A 1 255 ? -24.645 -5.027 14.203 1.00 90.62 255 TYR A N 1
ATOM 2088 C CA . TYR A 1 255 ? -23.924 -4.992 15.467 1.00 90.62 255 TYR A CA 1
ATOM 2089 C C . TYR A 1 255 ? -22.881 -3.871 15.497 1.00 90.62 255 TYR A C 1
ATOM 2091 O O . TYR A 1 255 ? -22.855 -3.081 16.438 1.00 90.62 255 TYR A O 1
ATOM 2099 N N . THR A 1 256 ? -22.055 -3.763 14.455 1.00 89.69 256 THR A N 1
ATOM 2100 C CA . THR A 1 256 ? -21.015 -2.740 14.327 1.00 89.69 256 THR A CA 1
ATOM 2101 C C . THR A 1 256 ? -21.617 -1.343 14.361 1.00 89.69 256 THR A C 1
ATOM 2103 O O . THR A 1 256 ? -21.099 -0.474 15.062 1.00 89.69 256 THR A O 1
ATOM 2106 N N . LYS A 1 257 ? -22.745 -1.135 13.670 1.00 90.50 257 LYS A N 1
ATOM 2107 C CA . LYS A 1 257 ? -23.469 0.137 13.714 1.00 90.50 257 LYS A CA 1
ATOM 2108 C C . LYS A 1 257 ? -23.980 0.445 15.125 1.00 90.50 257 LYS A C 1
ATOM 2110 O O . LYS A 1 257 ? -23.701 1.521 15.646 1.00 90.50 257 LYS A O 1
ATOM 2115 N N . ARG A 1 258 ? -24.646 -0.520 15.771 1.00 92.31 258 ARG A N 1
ATOM 2116 C CA . ARG A 1 258 ? -25.170 -0.376 17.140 1.00 92.31 258 ARG A CA 1
ATOM 2117 C C . ARG A 1 258 ? -24.068 -0.054 18.151 1.00 92.31 258 ARG A C 1
ATOM 2119 O O . ARG A 1 258 ? -24.238 0.850 18.964 1.00 92.31 258 ARG A O 1
ATOM 2126 N N . LEU A 1 259 ? -22.938 -0.763 18.092 1.00 91.06 259 LEU A N 1
ATOM 2127 C CA . LEU A 1 259 ? -21.801 -0.520 18.979 1.00 91.06 259 LEU A CA 1
ATOM 2128 C C . LEU A 1 259 ? -21.204 0.871 18.741 1.00 91.06 259 LEU A C 1
ATOM 2130 O O . LEU A 1 259 ? -20.971 1.602 19.697 1.00 91.06 259 LEU A O 1
ATOM 2134 N N . SER A 1 260 ? -20.990 1.254 17.479 1.00 92.56 260 SER A N 1
ATOM 2135 C CA . SER A 1 260 ? -20.441 2.569 17.136 1.00 92.56 260 SER A CA 1
ATOM 2136 C C . SER A 1 260 ? -21.331 3.711 17.630 1.00 92.56 260 SER A C 1
ATOM 2138 O O . SER A 1 260 ? -20.817 4.688 18.167 1.00 92.56 260 SER A O 1
ATOM 2140 N N . GLU A 1 261 ? -22.651 3.600 17.468 1.00 93.25 261 GLU A N 1
ATOM 2141 C CA . GLU A 1 261 ? -23.608 4.608 17.939 1.00 93.25 261 GLU A CA 1
ATOM 2142 C C . GLU A 1 261 ? -23.609 4.719 19.468 1.00 93.25 261 GLU A C 1
ATOM 2144 O O . GLU A 1 261 ? -23.576 5.826 20.003 1.00 93.25 261 GLU A O 1
ATOM 2149 N N . GLN A 1 262 ? -23.592 3.590 20.182 1.00 91.31 262 GLN A N 1
ATOM 2150 C CA . GLN A 1 262 ? -23.552 3.593 21.645 1.00 91.31 262 GLN A CA 1
ATOM 2151 C C . GLN A 1 262 ? -22.235 4.140 22.201 1.00 91.31 262 GLN A C 1
ATOM 2153 O O . GLN A 1 262 ? -22.259 4.923 23.147 1.00 91.31 262 GLN A O 1
ATOM 2158 N N . VAL A 1 263 ? -21.094 3.776 21.609 1.00 92.38 263 VAL A N 1
ATOM 2159 C CA . VAL A 1 263 ? -19.788 4.328 22.003 1.00 92.38 263 VAL A CA 1
ATOM 2160 C C . VAL A 1 263 ? -19.736 5.831 21.740 1.00 92.38 263 VAL A C 1
ATOM 2162 O O . VAL A 1 263 ? -19.230 6.576 22.575 1.00 92.38 263 VAL A O 1
ATOM 2165 N N . PHE A 1 264 ? -20.298 6.295 20.625 1.00 92.69 264 PHE A N 1
ATOM 2166 C CA . PHE A 1 264 ? -20.357 7.720 20.315 1.00 92.69 264 PHE A CA 1
ATOM 2167 C C . PHE A 1 264 ? -21.243 8.492 21.304 1.00 92.69 264 PHE A C 1
ATOM 2169 O O . PHE A 1 264 ? -20.830 9.523 21.829 1.00 92.69 264 PHE A O 1
ATOM 2176 N N . GLN A 1 265 ? -22.434 7.976 21.626 1.00 91.69 265 GLN A N 1
ATOM 2177 C CA . GLN A 1 265 ? -23.301 8.570 22.653 1.00 91.69 265 GLN A CA 1
ATOM 2178 C C . GLN A 1 265 ? -22.625 8.591 24.029 1.00 91.69 265 GLN A C 1
ATOM 2180 O O . GLN A 1 265 ? -22.742 9.569 24.766 1.00 91.69 265 GLN A O 1
ATOM 2185 N N . PHE A 1 266 ? -21.902 7.524 24.367 1.00 90.88 266 PHE A N 1
ATOM 2186 C CA . PHE A 1 266 ? -21.120 7.440 25.592 1.00 90.88 266 PHE A CA 1
ATOM 2187 C C . PHE A 1 266 ? -20.019 8.505 25.633 1.00 90.88 266 PHE A C 1
ATOM 2189 O O . PHE A 1 266 ? -19.926 9.244 26.609 1.00 90.88 266 PHE A O 1
ATOM 2196 N N . GLU A 1 267 ? -19.230 8.639 24.565 1.00 91.81 267 GLU A N 1
ATOM 2197 C CA . GLU A 1 267 ? -18.185 9.660 24.453 1.00 91.81 267 GLU A CA 1
ATOM 2198 C C . GLU A 1 267 ? -18.747 11.080 24.591 1.00 91.81 267 GLU A C 1
ATOM 2200 O O . GLU A 1 267 ? -18.183 11.897 25.326 1.00 91.81 267 GLU A O 1
ATOM 2205 N N . GLN A 1 268 ? -19.872 11.368 23.928 1.00 91.06 268 GLN A N 1
ATOM 2206 C CA . GLN A 1 268 ? -20.539 12.666 24.019 1.00 91.06 268 GLN A CA 1
ATOM 2207 C C . GLN A 1 268 ? -20.962 12.978 25.454 1.00 91.06 268 GLN A C 1
ATOM 2209 O O . GLN A 1 268 ? -20.614 14.039 25.966 1.00 91.06 268 GLN A O 1
ATOM 2214 N N . LYS A 1 269 ? -21.630 12.035 26.131 1.00 88.25 269 LYS A N 1
ATOM 2215 C CA . LYS A 1 269 ? -22.066 12.207 27.525 1.00 88.25 269 LYS A CA 1
ATOM 2216 C C . LYS A 1 269 ? -20.891 12.373 28.485 1.00 88.25 269 LYS A C 1
ATOM 2218 O O . LYS A 1 269 ? -20.947 13.218 29.371 1.00 88.25 269 LYS A O 1
ATOM 222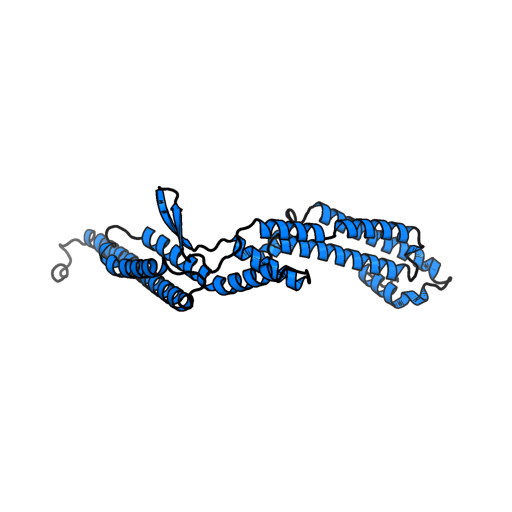3 N N . VAL A 1 270 ? -19.815 11.601 28.310 1.00 89.56 270 VAL A N 1
ATOM 2224 C CA . VAL A 1 270 ? -18.591 11.737 29.120 1.00 89.56 270 VAL A CA 1
ATOM 2225 C C . VAL A 1 270 ? -17.996 13.135 28.945 1.00 89.56 270 VAL A C 1
ATOM 2227 O O . VAL A 1 270 ? -17.644 13.784 29.926 1.00 89.56 270 VAL A O 1
ATOM 2230 N N . THR A 1 271 ? -17.902 13.611 27.703 1.00 89.00 271 THR A N 1
ATOM 2231 C CA . THR A 1 271 ? -17.335 14.928 27.383 1.00 89.00 271 THR A CA 1
ATOM 2232 C C . THR A 1 271 ? -18.203 16.066 27.921 1.00 89.00 271 THR A C 1
ATOM 2234 O O . THR A 1 271 ? -17.678 17.014 28.503 1.00 89.00 271 THR A O 1
ATOM 2237 N N . GLU A 1 272 ? -19.525 15.958 27.790 1.00 89.50 272 GLU A N 1
ATOM 2238 C CA . GLU A 1 272 ? -20.479 16.927 28.335 1.00 89.50 272 GLU A CA 1
ATOM 2239 C C . GLU A 1 272 ? -20.398 16.999 29.864 1.00 89.50 272 GLU A C 1
ATOM 2241 O O . GLU A 1 272 ? -20.278 18.087 30.422 1.00 89.50 272 GLU A O 1
ATOM 2246 N N . LEU A 1 273 ? -20.381 15.850 30.544 1.00 88.31 273 LEU A N 1
ATOM 2247 C CA . LEU A 1 273 ? -20.281 15.796 32.003 1.00 88.31 273 LEU A CA 1
ATOM 2248 C C . LEU A 1 273 ? -18.948 16.332 32.520 1.00 88.31 273 LEU A C 1
ATOM 2250 O O . LEU A 1 273 ? -18.923 16.992 33.557 1.00 88.31 273 LEU A O 1
ATOM 2254 N N . LEU A 1 274 ? -17.846 16.082 31.810 1.00 87.19 274 LEU A N 1
ATOM 2255 C CA . LEU A 1 274 ? -16.551 16.675 32.146 1.00 87.19 274 LEU A CA 1
ATOM 2256 C C . LEU A 1 274 ? -16.615 18.204 32.064 1.00 87.19 274 LEU A C 1
ATOM 2258 O O . LEU A 1 274 ? -16.203 18.872 33.008 1.00 87.19 274 LEU A O 1
ATOM 2262 N N . CYS A 1 275 ? -17.204 18.746 30.995 1.00 87.31 275 CYS A N 1
ATOM 2263 C CA . CYS A 1 275 ? -17.382 20.188 30.829 1.00 87.31 275 CYS A CA 1
ATOM 2264 C C . CYS A 1 275 ? -18.284 20.791 31.919 1.00 87.31 275 CYS A C 1
ATOM 2266 O O . CYS A 1 275 ? -17.936 21.808 32.514 1.00 87.31 275 CYS A O 1
ATOM 2268 N N . GLN A 1 276 ? -19.407 20.142 32.239 1.00 86.94 276 GLN A N 1
ATOM 2269 C CA . GLN A 1 276 ? -20.307 20.587 33.309 1.00 86.94 276 GLN A CA 1
ATOM 2270 C C . GLN A 1 276 ? -19.643 20.522 34.688 1.00 86.94 276 GLN A C 1
ATOM 2272 O O . GLN A 1 276 ? -19.833 21.420 35.502 1.00 86.94 276 GLN A O 1
ATOM 2277 N N . THR A 1 277 ? -18.840 19.488 34.953 1.00 84.44 277 THR A N 1
ATOM 2278 C CA . THR A 1 277 ? -18.096 19.361 36.215 1.00 84.44 277 THR A CA 1
ATOM 2279 C C . THR A 1 277 ? -17.038 20.456 36.334 1.00 84.44 277 THR A C 1
ATOM 2281 O O . THR A 1 277 ? -16.865 21.028 37.404 1.00 84.44 277 THR A O 1
ATOM 2284 N N . GLU A 1 278 ? -16.350 20.786 35.241 1.00 85.88 278 GLU A N 1
ATOM 2285 C CA . GLU A 1 278 ? -15.377 21.879 35.209 1.00 85.88 278 GLU A CA 1
ATOM 2286 C C . GLU A 1 278 ? -16.049 23.238 35.448 1.00 85.88 278 GLU A C 1
ATOM 2288 O O . GLU A 1 278 ? -15.590 24.004 36.290 1.00 85.88 278 GLU A O 1
ATOM 2293 N N . GLN A 1 279 ? -17.192 23.503 34.806 1.00 86.69 279 GLN A N 1
ATOM 2294 C CA . GLN A 1 279 ? -17.993 24.705 35.070 1.00 86.69 279 GLN A CA 1
ATOM 2295 C C . GLN A 1 279 ? -18.475 24.767 36.524 1.00 86.69 279 GLN A C 1
ATOM 2297 O O . GLN A 1 279 ? -18.367 25.811 37.162 1.00 86.69 279 GLN A O 1
ATOM 2302 N N . ALA A 1 280 ? -18.972 23.654 37.070 1.00 84.12 280 ALA A N 1
ATOM 2303 C CA . ALA A 1 280 ? -19.393 23.580 38.465 1.00 84.12 280 ALA A CA 1
ATOM 2304 C C . ALA A 1 280 ? -18.226 23.859 39.422 1.00 84.12 280 ALA A C 1
ATOM 2306 O O . ALA A 1 280 ? -18.401 24.609 40.376 1.00 84.12 280 ALA A O 1
ATOM 2307 N N . ASN A 1 281 ? -17.033 23.329 39.143 1.00 84.56 281 ASN A N 1
ATOM 2308 C CA . ASN A 1 281 ? -15.842 23.603 39.944 1.00 84.56 281 ASN A CA 1
ATOM 2309 C C . ASN A 1 281 ? -15.444 25.083 39.885 1.00 84.56 281 ASN A C 1
ATOM 2311 O O . ASN A 1 281 ? -15.188 25.662 40.932 1.00 84.56 281 ASN A O 1
ATOM 2315 N N . VAL A 1 282 ? -15.482 25.720 38.709 1.00 86.50 282 VAL A N 1
ATOM 2316 C CA . VAL A 1 282 ? -15.230 27.169 38.578 1.00 86.50 282 VAL A CA 1
ATOM 2317 C C . VAL A 1 282 ? -16.255 27.985 39.371 1.00 86.50 282 VAL A C 1
ATOM 2319 O O . VAL A 1 282 ? -15.899 28.960 40.029 1.00 86.50 282 VAL A O 1
ATOM 2322 N N . HIS A 1 283 ? -17.532 27.594 39.350 1.00 82.31 283 HIS A N 1
ATOM 2323 C CA . HIS A 1 283 ? -18.558 28.252 40.159 1.00 82.31 283 HIS A CA 1
ATOM 2324 C C . HIS A 1 283 ? -18.346 28.044 41.663 1.00 82.31 283 HIS A C 1
ATOM 2326 O O . HIS A 1 283 ? -18.577 28.976 42.425 1.00 82.31 283 HIS A O 1
ATOM 2332 N N . ILE A 1 284 ? -17.893 26.862 42.089 1.00 81.94 284 ILE A N 1
ATOM 2333 C CA . ILE A 1 284 ? -17.561 26.573 43.491 1.00 81.94 284 ILE A CA 1
ATOM 2334 C C . ILE A 1 284 ? -16.341 27.387 43.940 1.00 81.94 284 ILE A C 1
ATOM 2336 O O . ILE A 1 284 ? -16.399 28.012 44.992 1.00 81.94 284 ILE A O 1
ATOM 2340 N N . GLU A 1 285 ? -15.281 27.458 43.134 1.00 81.75 285 GLU A N 1
ATOM 2341 C CA . GLU A 1 285 ? -14.113 28.308 43.413 1.00 81.75 285 GLU A CA 1
ATOM 2342 C C . GLU A 1 285 ? -14.504 29.794 43.476 1.00 81.75 285 GLU A C 1
ATOM 2344 O O . GLU A 1 285 ? -14.044 30.526 44.347 1.00 81.75 285 GLU A O 1
ATOM 2349 N N . GLY A 1 286 ? -15.431 30.233 42.621 1.00 78.56 286 GLY A N 1
ATOM 2350 C CA . GLY A 1 286 ? -15.984 31.587 42.674 1.00 78.56 286 GLY A CA 1
ATOM 2351 C C . GLY A 1 286 ? -16.840 31.872 43.916 1.00 78.56 286 GLY A C 1
ATOM 2352 O O . GLY A 1 286 ? -16.980 33.033 44.292 1.00 78.56 286 GLY A O 1
ATOM 2353 N N . LEU A 1 287 ? -17.402 30.851 44.577 1.00 71.88 287 LEU A N 1
ATOM 2354 C CA . LEU A 1 287 ? -18.131 31.019 45.842 1.00 71.88 287 LEU A CA 1
ATOM 2355 C C . LEU A 1 287 ? -17.188 31.280 47.024 1.00 71.88 287 LEU A C 1
ATOM 2357 O O . LEU A 1 287 ? -17.59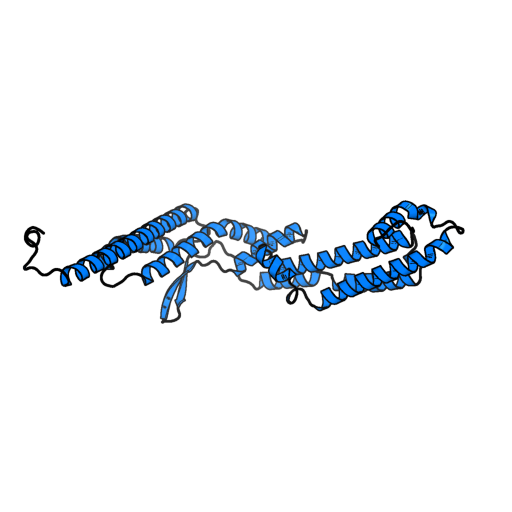3 31.982 47.949 1.00 71.88 287 LEU A O 1
ATOM 2361 N N . ASP A 1 288 ? -15.943 30.797 46.977 1.00 64.81 288 ASP A N 1
ATOM 2362 C CA . ASP A 1 288 ? -14.927 31.100 47.996 1.00 64.81 288 ASP A CA 1
ATOM 2363 C C . ASP A 1 288 ? -14.474 32.576 47.946 1.00 64.81 288 ASP A C 1
ATOM 2365 O O . ASP A 1 288 ? -14.025 33.124 48.954 1.00 64.81 288 ASP A O 1
ATOM 2369 N N . GLU A 1 289 ? -14.635 33.254 46.802 1.00 63.97 289 GLU A N 1
ATOM 2370 C CA . GLU A 1 289 ? -14.329 34.684 46.633 1.00 63.97 289 GLU A CA 1
ATOM 2371 C C . GLU A 1 289 ? -15.490 35.620 47.029 1.00 63.97 289 GLU A C 1
ATOM 2373 O O . GLU A 1 289 ? -15.297 36.835 47.152 1.00 63.97 289 GLU A O 1
ATOM 2378 N N . ILE A 1 290 ? -16.704 35.094 47.241 1.00 62.94 290 ILE A N 1
ATOM 2379 C CA . ILE A 1 290 ? -17.888 35.905 47.556 1.00 62.94 290 ILE A CA 1
ATOM 2380 C C . ILE A 1 290 ? -17.992 36.129 49.070 1.00 62.94 290 ILE A C 1
ATOM 2382 O O . ILE A 1 290 ? -18.367 35.248 49.842 1.00 62.94 290 ILE A O 1
ATOM 2386 N N . ASP A 1 291 ? -17.723 37.363 49.502 1.00 57.62 291 ASP A N 1
ATOM 2387 C CA . ASP A 1 291 ? -17.889 37.779 50.895 1.00 57.62 291 ASP A CA 1
ATOM 2388 C C . ASP A 1 291 ? -19.390 37.896 51.248 1.00 57.62 291 ASP A C 1
ATOM 2390 O O . ASP A 1 291 ? -20.114 38.777 50.775 1.00 57.62 291 ASP A O 1
ATOM 2394 N N . ILE A 1 292 ? -19.874 36.988 52.103 1.00 58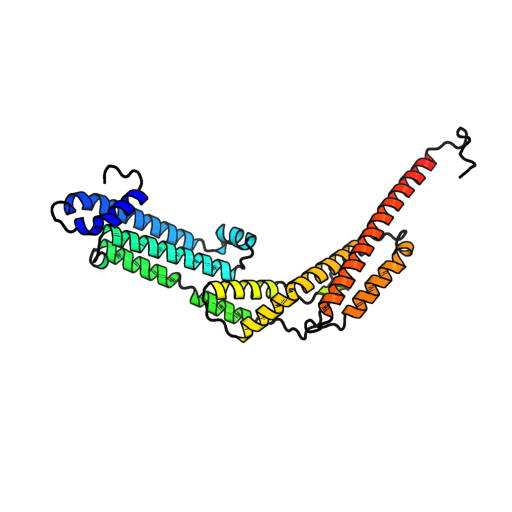.84 292 ILE A N 1
ATOM 2395 C CA . ILE A 1 292 ? -21.293 36.798 52.480 1.00 58.84 292 ILE A CA 1
ATOM 2396 C C . ILE A 1 292 ? -21.914 38.070 53.105 1.00 58.84 292 ILE A C 1
ATOM 2398 O O . ILE A 1 292 ? -23.133 38.201 53.215 1.00 58.84 292 ILE A O 1
ATOM 2402 N N . LYS A 1 293 ? -21.094 39.047 53.509 1.00 55.81 293 LYS A N 1
ATOM 2403 C CA . LYS A 1 293 ? -21.537 40.267 54.199 1.00 55.81 293 LYS A CA 1
ATOM 2404 C C . LYS A 1 293 ? -22.058 41.381 53.288 1.00 55.81 293 LYS A C 1
ATOM 2406 O O . LYS A 1 293 ? -22.695 42.297 53.804 1.00 55.81 293 LYS A O 1
ATOM 2411 N N . THR A 1 294 ? -21.814 41.344 51.978 1.00 55.94 294 THR A N 1
ATOM 2412 C CA . THR A 1 294 ? -22.126 42.475 51.078 1.00 55.94 294 THR A CA 1
ATOM 2413 C C . THR A 1 294 ? -23.173 42.181 50.006 1.00 55.94 294 THR A C 1
ATOM 2415 O O . THR A 1 294 ? -23.560 43.109 49.297 1.00 55.94 294 THR A O 1
ATOM 2418 N N . ASN A 1 295 ? -23.686 40.948 49.893 1.00 50.56 295 ASN A N 1
ATOM 2419 C CA . ASN A 1 295 ? -24.558 40.569 48.777 1.00 50.56 295 ASN A CA 1
ATOM 2420 C C . ASN A 1 295 ? -25.926 40.000 49.233 1.00 50.56 295 ASN A C 1
ATOM 2422 O O . ASN A 1 295 ? -25.986 38.881 49.743 1.00 50.56 295 ASN A O 1
ATOM 2426 N N . PRO A 1 296 ? -27.050 40.727 49.042 1.00 51.38 296 PRO A N 1
ATOM 2427 C CA . PRO A 1 296 ? -28.376 40.324 49.533 1.00 51.38 296 PRO A CA 1
ATOM 2428 C C . PRO A 1 296 ? -29.007 39.119 48.810 1.00 51.38 296 PRO A C 1
ATOM 2430 O O . PRO A 1 296 ? -30.023 38.605 49.270 1.00 51.38 296 PRO A O 1
ATOM 2433 N N . ASN A 1 297 ? -28.403 38.618 47.727 1.00 56.72 297 ASN A N 1
ATOM 2434 C CA . ASN A 1 297 ? -28.873 37.416 47.024 1.00 56.72 297 ASN A CA 1
ATOM 2435 C C . ASN A 1 297 ? -28.267 36.104 47.558 1.00 56.72 297 ASN A C 1
ATOM 2437 O O . ASN A 1 297 ? -28.617 35.034 47.070 1.00 56.72 297 ASN A O 1
ATOM 2441 N N . ALA A 1 298 ? -27.406 36.151 48.581 1.00 49.41 298 ALA A N 1
ATOM 2442 C CA . ALA A 1 298 ? -26.807 34.950 49.177 1.00 49.41 298 ALA A CA 1
ATOM 2443 C C . ALA A 1 298 ? -27.806 34.063 49.958 1.00 49.41 298 ALA A C 1
ATOM 2445 O O . ALA A 1 298 ? -27.452 32.963 50.364 1.00 49.41 298 ALA A O 1
ATOM 2446 N N . GLN A 1 299 ? -29.043 34.523 50.186 1.00 48.06 299 GLN A N 1
ATOM 2447 C CA . GLN A 1 299 ? -30.075 33.785 50.934 1.00 48.06 299 GLN A CA 1
ATOM 2448 C C . GLN A 1 299 ? -31.161 33.132 50.059 1.00 48.06 299 GLN A C 1
ATOM 2450 O O . GLN A 1 299 ? -32.083 32.534 50.605 1.00 48.06 299 GLN A O 1
ATOM 2455 N N . THR A 1 300 ? -31.106 33.271 48.729 1.00 47.59 300 THR A N 1
ATOM 2456 C CA . THR A 1 300 ? -32.149 32.744 47.815 1.00 47.59 300 THR A CA 1
ATOM 2457 C C . THR A 1 300 ? -31.638 31.752 46.763 1.00 47.59 300 THR A C 1
ATOM 2459 O O . THR A 1 300 ? -32.318 31.509 45.767 1.00 47.59 300 THR A O 1
ATOM 2462 N N . LEU A 1 301 ? -30.480 31.140 47.018 1.00 38.03 301 LEU A N 1
ATOM 2463 C CA . LEU A 1 301 ? -30.048 29.871 46.417 1.00 38.03 301 LEU A CA 1
ATOM 2464 C C . LEU A 1 301 ? -30.223 28.749 47.446 1.00 38.03 301 LEU A C 1
ATOM 2466 O O . LEU A 1 301 ? -30.573 27.628 47.019 1.00 38.03 301 LEU A O 1
#

Sequence (301 aa):
LGAAKTATEMFRVFSRFNALFVRPRIRGAIQEYQTNLIQQVKEDIRRLQEKFKETYEGTQARTMSAVRDIPPSAGLVIWARQIERRLQVYMRRVEDVLGRGWEQHVEGQKLKQEGEAFAKKLRTDAIFEEWIKKGRESRSFDASMRIFDIQPGYNMRYEIMVNFDEQIITLFKEVRNFVSLHFRLSYAVKVGADEAKLNYPFAMTLREATRTYMQTCAKITKGIAPMIASEQQKVQETIADGLPLKWDSDKIESYTKRLSEQVFQFEQKVTELLCQTEQANVHIEGLDEIDIKTNPNAQTL

Secondary structure (DSSP, 8-state):
-TT--SHHHHHHHHHHHGGGTTSHHHHHHHHHHHHHHHHHHHHHHHHHHHHHHTHHHHSHHHHHHHHTT--HHHHHHHHHHHHHHHHHHHHHHHHHHH-TTGGGSHHHHHHHHHHHHHHHHT--HHHHHHHHHHHHHS----TTSBSEEEEE-TTS-EEEEES--HHHHHHHHHHHHHHHTT----HHHHHHHHHHHHHHHHHHHHHHHHHHHHHHHHT--TTTHHHHHHHHHHHHHHHHHHTT-BTT-TTHHHHHHHHHHHHHHHHHHHHHHHHHHHHHHHHHHHHHT--TTS-GGGG--

InterPro domains:
  IPR013594 Dynein heavy chain, tail [PF08385] (3-255)
  IPR026983 Dynein heavy chain [PTHR46532] (2-284)

pLDDT: mean 82.83, std 9.23, range [38.03, 93.25]